Protein 8SXS (pdb70)

Secondary structure (DSSP, 8-state):
---EEEEEEEETTTEEEEEE-TTSSEE--EEE--GGGTT-HHHHHHHHHHHHH-EEEEEEEEEEEETTEEEEEEEEEEE----SHHHHHH---EEEEHHHHHHHTSS-GGGTHHHHHHHHHHH---/---EEEEEEEETTTEEEEEE-SSS-EE--EEE--GGGTT-HHHHHHHHHHHHH-EEEEEEEEEEEETTEEEEEEEEEEE---S-HHHHTT---EEEEHHHHHHHHTTSGGGTHHHHHHHHHHH---

Sequence (252 aa):
GPMRCCGVVPFHGTSEVWMVPSKESGWILPKGGLDVQDGGDWETCVRREAREEEGGFTLGPVEYLGTFGDIVWYKGTVTHKSDPTDPEVKARGPAKHFTIISDARGYLTGYGKKKDAMLEALNAATRRGSSGPMRCGVVPFHGTSEVVWMVPSKESGWILPKGGLDVQDGGDWETCVRREARREEGGFTLGPVEYLGTFGDIVWYKGTVTHKSDPTDPEVKARGPAKHFTIISDARGYLTGYGKKKDAMLEALNAATRGSS

Solvent-accessible surface area: 12989 Å² total; per-residue (Å²): 102,33,118,114,0,0,0,0,0,18,69,43,135,70,48,0,25,0,4,21,18,189,141,123,16,46,38,0,0,76,16,37,48,55,139,105,4,69,51,68,79,70,11,0,0,24,17,9,0,60,79,29,1,5,3,26,7,15,127,27,103,124,33,11,60,28,62,81,14,4,0,30,53,5,62,23,76,70,69,58,122,28,136,66,107,120,15,149,84,92,22,107,12,109,70,34,66,34,82,73,0,86,44,77,0,74,74,88,34,206,157,9,75,14,4,35,84,0,0,39,28,9,46,162,65,171,107,49,123,88,0,0,0,0,0,17,69,43,130,76,43,0,30,0,4,19,18,164,136,17,44,52,26,0,1,66,17,35,40,60,128,143,4,67,64,66,65,72,58,0,0,73,26,6,0,116,46,28,0,6,5,73,12,15,125,22,99,121,32,11,63,48,51,101,4,8,0,33,52,4,63,24,88,124,73,66,91,18,86,42,106,124,6,109,89,75,23,116,16,107,65,21,69,30,73,50,0,84,11,36,0,18,6,41,5,199,112,1,48,12,5,31,73,0,0,39,24,12,43,169,65,173

Nearest PDB structures (foldseek):
  8sxs-assembly2_B  TM=1.008E+00  e=6.340E-30  Pyricularia oryzae 70-15
  3mcf-assembly2_B  TM=8.264E-01  e=1.427E-07  Homo sapiens
  8zb3-assembly3_E  TM=7.743E-01  e=7.445E-07  Mycobacteroides abscessus
  3fjy-assembly1_A  TM=7.118E-01  e=4.934E-05  Bifidobacterium adolescentis ATCC 15703
  4v14-assembly1_A  TM=6.826E-01  e=2.614E-05  Vibrio cholerae

Structure (mmCIF, N/CA/C/O backbone):
data_8SXS
#
_entry.id   8SXS
#
_cell.length_a   59.188
_cell.length_b   60.545
_cell.length_c   62.492
_cell.angle_alpha   90.000
_cell.angle_beta   90.000
_cell.angle_gamma   90.000
#
_symmetry.space_group_name_H-M   'P 21 21 21'
#
loop_
_entity.id
_entity.type
_entity.pdbx_description
1 polymer 'Nudix hydrolase domain-containing protein'
2 water water
#
loop_
_atom_site.group_PDB
_atom_site.id
_atom_site.type_symbol
_atom_site.label_atom_id
_atom_site.label_alt_id
_atom_site.label_comp_id
_atom_site.label_asym_id
_atom_site.label_entity_id
_atom_site.label_seq_id
_atom_site.pdbx_PDB_ins_code
_atom_site.Cartn_x
_atom_site.Cartn_y
_atom_site.Cartn_z
_atom_site.occupancy
_atom_site.B_iso_or_equiv
_atom_site.auth_seq_id
_atom_site.auth_comp_id
_atom_site.auth_asym_id
_atom_site.auth_atom_id
_atom_site.pdbx_PDB_model_num
ATOM 1 N N . GLY A 1 1 ? 7.19700 14.20300 -31.97600 1.000 32.16701 32 GLY A N 1
ATOM 2 C CA . GLY A 1 1 ? 7.32300 12.77400 -31.75000 1.000 33.06449 32 GLY A CA 1
ATOM 3 C C . GLY A 1 1 ? 7.59300 12.45400 -30.30100 1.000 32.39336 32 GLY A C 1
ATOM 4 O O . GLY A 1 1 ? 7.75400 13.37400 -29.50400 1.000 30.89318 32 GLY A O 1
ATOM 7 N N . PRO A 1 2 ? 7.62700 11.16300 -29.96000 1.000 28.33498 33 PRO A N 1
ATOM 8 C CA . PRO A 1 2 ? 7.96400 10.77500 -28.58400 1.000 20.38665 33 PRO A CA 1
ATOM 9 C C . PRO A 1 2 ? 9.34800 11.27500 -28.20800 1.000 29.70883 33 PRO A C 1
ATOM 10 O O . PRO A 1 2 ? 10.26000 11.30800 -29.03000 1.000 26.39790 33 PRO A O 1
ATOM 21 N N . MET A 1 3 ? 9.50400 11.65200 -26.94000 1.000 21.46047 34 MET A N 1
ATOM 22 C CA . MET A 1 3 ? 10.76700 12.14800 -26.40800 1.000 22.28951 34 MET A CA 1
ATOM 23 C C . MET A 1 3 ? 11.25000 11.30700 -25.22900 1.000 21.01041 34 MET A C 1
ATOM 24 O O . MET A 1 3 ? 12.14600 11.74300 -24.49400 1.000 22.04738 34 MET A O 1
ATOM 38 N N . ARG A 1 4 ? 10.66900 10.12200 -25.02200 1.000 19.08913 35 ARG A N 1
ATOM 39 C CA . ARG A 1 4 ? 10.96100 9.26200 -23.88300 1.000 17.98637 35 ARG A CA 1
ATOM 40 C C . ARG A 1 4 ? 11.01400 7.82000 -24.36400 1.000 15.81505 35 ARG A C 1
ATOM 41 O O . ARG A 1 4 ? 10.35800 7.45800 -25.33300 1.000 15.36763 35 ARG A O 1
ATOM 62 N N A CYS A 1 5 ? 11.76500 6.99700 -23.63900 0.450 14.80441 36 CYS A N 1
ATOM 63 N N B CYS A 1 5 ? 11.83000 7.01000 -23.70300 0.550 14.80704 36 CYS A N 1
ATOM 64 C CA A CYS A 1 5 ? 11.99400 5.60500 -23.99000 0.450 13.19106 36 CYS A CA 1
ATOM 65 C CA B CYS A 1 5 ? 11.88800 5.58800 -23.98500 0.550 13.17790 36 CYS A CA 1
ATOM 66 C C A CYS A 1 5 ? 11.99300 4.77100 -22.71500 0.450 12.47781 36 CYS A C 1
ATOM 67 C C B CYS A 1 5 ? 11.80200 4.80700 -22.68500 0.550 12.54098 36 CYS A C 1
ATOM 68 O O A CYS A 1 5 ? 12.35700 5.26100 -21.64000 0.450 13.38582 36 CYS A O 1
ATOM 69 O O B CYS A 1 5 ? 11.94700 5.35100 -21.58600 0.550 13.31475 36 CYS A O 1
ATOM 83 N N . GLY A 1 6 ? 11.55100 3.51300 -22.82900 1.000 13.04630 37 GLY A N 1
ATOM 84 C CA . GLY A 1 6 ? 11.51800 2.63400 -21.67400 1.000 13.68322 37 GLY A CA 1
ATOM 85 C C . GLY A 1 6 ? 11.81600 1.21500 -22.09400 1.000 13.73586 37 GLY A C 1
ATOM 86 O O . GLY A 1 6 ? 11.80500 0.87800 -23.28200 1.000 12.94366 37 GLY A O 1
ATOM 91 N N . VAL A 1 7 ? 12.07900 0.36300 -21.08200 1.000 12.32516 38 VAL A N 1
ATOM 92 C CA . VAL A 1 7 ? 12.46900 -1.00200 -21.39700 1.000 14.24118 38 VAL A CA 1
ATOM 93 C C . VAL A 1 7 ? 11.84300 -1.99400 -20.43500 1.000 13.38055 38 VAL A C 1
ATOM 94 O O . VAL A 1 7 ? 11.63300 -1.71300 -19.24400 1.000 11.89353 38 VAL A O 1
ATOM 107 N N . VAL A 1 8 ? 11.47300 -3.14100 -21.00000 1.000 12.68310 39 VAL A N 1
ATOM 108 C CA . VAL A 1 8 ? 11.06400 -4.31900 -20.24700 1.000 12.33306 39 VAL A CA 1
ATOM 109 C C . VAL A 1 8 ? 12.31600 -5.17900 -20.13300 1.000 11.64613 39 VAL A C 1
ATOM 110 O O . VAL A 1 8 ? 12.69800 -5.83500 -21.11600 1.000 12.96208 39 VAL A O 1
ATOM 123 N N . PRO A 1 9 ? 12.98400 -5.19500 -18.98700 1.000 11.67245 40 PRO A N 1
ATOM 124 C CA . PRO A 1 9 ? 14.25700 -5.92200 -18.88200 1.000 10.70918 40 PRO A CA 1
ATOM 125 C C . PRO A 1 9 ? 14.06100 -7.28000 -18.23100 1.000 13.31212 40 PRO A C 1
ATOM 126 O O . PRO A 1 9 ? 13.76400 -7.35700 -17.03700 1.000 13.90956 40 PRO A O 1
ATOM 137 N N . PHE A 1 10 ? 14.21600 -8.35300 -18.98400 1.000 11.88037 41 PHE A N 1
ATOM 138 C CA . PHE A 1 10 ? 13.93100 -9.67600 -18.48200 1.000 11.66719 41 PHE A CA 1
ATOM 139 C C . PHE A 1 10 ? 15.09900 -10.21900 -17.67300 1.000 15.04654 41 PHE A C 1
ATOM 140 O O . PHE A 1 10 ? 16.27300 -9.93600 -17.94000 1.000 14.83599 41 PHE A O 1
ATOM 157 N N . HIS A 1 11 ? 14.75100 -11.00300 -16.67500 1.000 13.63321 42 HIS A N 1
ATOM 158 C CA . HIS A 1 11 ? 15.68200 -11.79800 -15.88800 1.000 13.87008 42 HIS A CA 1
ATOM 159 C C . HIS A 1 11 ? 15.47200 -13.23500 -16.33600 1.000 15.38606 42 HIS A C 1
ATOM 160 O O . HIS A 1 11 ? 14.46600 -13.85500 -15.99200 1.000 15.79137 42 HIS A O 1
ATOM 174 N N . GLY A 1 12 ? 16.41300 -13.76000 -17.11000 1.000 16.67568 43 GLY A N 1
ATOM 175 C CA . GLY A 1 12 ? 16.15700 -15.06600 -17.67600 1.000 19.61551 43 GLY A CA 1
ATOM 176 C C . GLY A 1 12 ? 14.92100 -15.07800 -18.55400 1.000 18.88911 43 GLY A C 1
ATOM 177 O O . GLY A 1 12 ? 14.55100 -14.08000 -19.18500 1.000 19.43391 43 GLY A O 1
ATOM 181 N N . THR A 1 13 ? 14.28500 -16.24600 -18.61900 1.000 24.65822 44 THR A N 1
ATOM 182 C CA . THR A 1 13 ? 13.17500 -16.46400 -19.53000 1.000 23.22121 44 THR A CA 1
ATOM 183 C C . THR A 1 13 ? 11.83100 -16.05100 -18.95300 1.000 25.97680 44 THR A C 1
ATOM 184 O O . THR A 1 13 ? 10.89600 -15.76800 -19.72100 1.000 25.53464 44 THR A O 1
ATOM 195 N N . SER A 1 14 ? 11.70500 -16.01300 -17.62700 1.000 18.75225 45 SER A N 1
ATOM 196 C CA . SER A 1 14 ? 10.39900 -16.08500 -16.99900 1.000 16.39407 45 SER A CA 1
ATOM 197 C C . SER A 1 14 ? 10.16700 -14.98700 -15.97900 1.000 15.35447 45 SER A C 1
ATOM 198 O O . SER A 1 14 ? 9.10300 -14.95100 -15.36200 1.000 18.27061 45 SER A O 1
ATOM 206 N N . GLU A 1 15 ? 11.13500 -14.11500 -15.76500 1.000 16.08351 46 GLU A N 1
ATOM 207 C CA . GLU A 1 15 ? 11.00400 -13.05000 -14.78700 1.000 13.40424 46 GLU A CA 1
ATOM 208 C C . GLU A 1 15 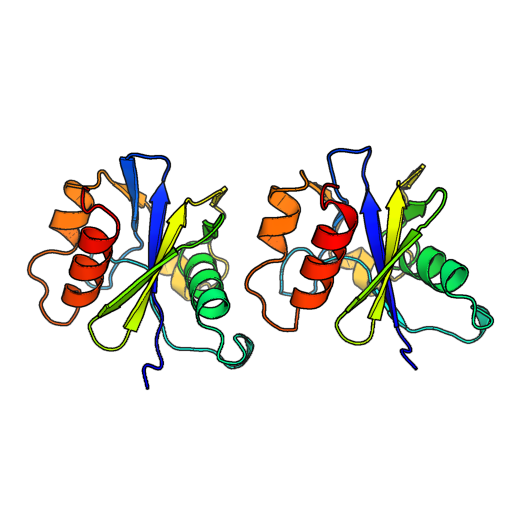? 11.38800 -11.72600 -15.41800 1.000 15.34394 46 GLU A C 1
ATOM 209 O O . GLU A 1 15 ? 12.01600 -11.68000 -16.46500 1.000 13.82534 46 GLU A O 1
ATOM 221 N N . VAL A 1 16 ? 11.02000 -10.63800 -14.75500 1.000 14.33856 47 VAL A N 1
ATOM 222 C CA . VAL A 1 16 ? 11.28100 -9.29900 -15.25600 1.000 13.91746 47 VAL A CA 1
ATOM 223 C C . VAL A 1 16 ? 11.86100 -8.47200 -14.12500 1.000 11.63034 47 VAL A C 1
ATOM 224 O O . VAL A 1 16 ? 11.39200 -8.55000 -12.98200 1.000 13.39634 47 VAL A O 1
ATOM 237 N N . TRP A 1 17 ? 12.92200 -7.73400 -14.43100 1.000 12.55414 48 TRP A N 1
ATOM 238 C CA . TRP A 1 17 ? 13.50900 -6.80800 -13.48500 1.000 12.80153 48 TRP A CA 1
ATOM 239 C C . TRP A 1 17 ? 12.65600 -5.55800 -13.39400 1.000 11.84089 48 TRP A C 1
ATOM 240 O O . TRP A 1 17 ? 12.14700 -5.05900 -14.40500 1.000 13.11999 48 TRP A O 1
ATOM 261 N N . MET A 1 18 ? 12.53000 -5.05600 -12.16600 1.000 12.45676 49 MET A N 1
ATOM 262 C CA . MET A 1 18 ? 11.86400 -3.80500 -11.86400 1.000 12.40149 49 MET A CA 1
ATOM 263 C C . MET A 1 18 ? 12.68500 -2.97000 -10.90100 1.000 13.63058 49 MET A C 1
ATOM 264 O O . MET A 1 18 ? 13.55200 -3.48000 -10.17400 1.000 13.42529 49 MET A O 1
ATOM 278 N N . VAL A 1 19 ? 12.39500 -1.66700 -10.90000 1.000 11.29872 50 VAL A N 1
ATOM 279 C CA . VAL A 1 19 ? 13.11900 -0.73800 -10.02000 1.000 11.64613 50 VAL A CA 1
ATOM 280 C C . VAL A 1 19 ? 12.11800 -0.07000 -9.08100 1.000 11.50138 50 VAL A C 1
ATOM 281 O O . VAL A 1 19 ? 10.91500 -0.00000 -9.38500 1.000 11.16450 50 VAL A O 1
ATOM 294 N N . PRO A 1 20 ? 12.54200 0.39700 -7.91100 1.000 12.31463 51 PRO A N 1
ATOM 295 C CA . PRO A 1 20 ? 11.54800 0.92500 -6.96800 1.000 12.40938 51 PRO A CA 1
ATOM 296 C C . PRO A 1 20 ? 10.86100 2.17500 -7.50100 1.000 15.01496 51 PRO A C 1
ATOM 297 O O . PRO A 1 20 ? 11.48900 3.04700 -8.09600 1.000 14.93337 51 PRO A O 1
ATOM 308 N N . SER A 1 21 ? 9.56200 2.27300 -7.24100 1.000 12.33043 52 SER A N 1
ATOM 309 C CA . SER A 1 21 ? 8.78800 3.47000 -7.53500 1.000 13.19895 52 SER A CA 1
ATOM 310 C C . SER A 1 21 ? 8.89600 4.46300 -6.38000 1.000 19.82343 52 SER A C 1
ATOM 311 O O . SER A 1 21 ? 9.54700 4.20300 -5.36400 1.000 16.65200 52 SER A O 1
ATOM 319 N N . LYS A 1 22 ? 8.24200 5.61700 -6.51800 1.000 16.47566 53 LYS A N 1
ATOM 320 C CA . LYS A 1 22 ? 8.21600 6.60000 -5.44800 1.000 17.17048 53 LYS A CA 1
ATOM 321 C C . LYS A 1 22 ? 7.07100 6.37600 -4.45600 1.000 16.35459 53 LYS A C 1
ATOM 322 O O . LYS A 1 22 ? 6.88600 7.20200 -3.54500 1.000 21.64207 53 LYS A O 1
ATOM 341 N N . GLU A 1 23 ? 6.30600 5.28200 -4.59500 1.000 15.28868 54 GLU A N 1
ATOM 342 C CA . GLU A 1 23 ? 5.23500 4.95200 -3.65800 1.000 14.76493 54 GLU A CA 1
ATOM 343 C C . GLU A 1 23 ? 5.41500 3.53600 -3.12000 1.000 15.61503 54 GLU A C 1
ATOM 344 O O . GLU A 1 23 ? 4.43800 2.79300 -2.93000 1.000 16.99941 54 GLU A O 1
ATOM 356 N N . SER A 1 24 ? 6.66800 3.15700 -2.83800 1.000 14.70176 55 SER A N 1
ATOM 357 C CA . SER A 1 24 ? 7.01200 1.87900 -2.21400 1.000 13.78323 55 SER A CA 1
ATOM 358 C C . SER A 1 24 ? 6.54300 0.67800 -3.03500 1.000 15.40185 55 SER A C 1
ATOM 359 O O . SER A 1 24 ? 6.22100 -0.38600 -2.49700 1.000 17.15469 55 SER A O 1
ATOM 367 N N . GLY A 1 25 ? 6.55400 0.82400 -4.35000 1.000 12.64362 56 GLY A N 1
ATOM 368 C CA . GLY A 1 25 ? 6.22100 -0.23800 -5.27300 1.000 13.42003 56 GLY A CA 1
ATOM 369 C C . GLY A 1 25 ? 7.30000 -0.37200 -6.32300 1.000 13.12789 56 GLY A C 1
ATOM 370 O O . GLY A 1 25 ? 8.46000 -0.07400 -6.08300 1.000 12.35148 56 GLY A O 1
ATOM 374 N N . TRP A 1 26 ? 6.87300 -0.78900 -7.52100 1.000 13.80429 57 TRP A N 1
ATOM 375 C CA . TRP A 1 26 ? 7.78700 -1.21900 -8.57000 1.000 12.16988 57 TRP A CA 1
ATOM 376 C C . TRP A 1 26 ? 7.36000 -0.67100 -9.91800 1.000 12.05671 57 TRP A C 1
ATOM 377 O O . TRP A 1 26 ? 6.16500 -0.59700 -10.21900 1.000 11.75404 57 TRP A O 1
ATOM 398 N N . ILE A 1 27 ? 8.36200 -0.29600 -10.72300 1.000 10.47494 58 ILE A N 1
ATOM 399 C CA . ILE A 1 27 ? 8.12600 0.23600 -12.06100 1.000 11.16976 58 ILE A CA 1
ATOM 400 C C . ILE A 1 27 ? 9.17800 -0.33500 -13.01000 1.000 12.03302 58 ILE A C 1
ATOM 401 O O . ILE A 1 27 ? 10.18400 -0.91300 -12.59200 1.000 12.01723 58 ILE A O 1
ATOM 417 N N . LEU A 1 28 ? 8.95900 -0.12000 -14.29200 1.000 11.77773 59 LEU A N 1
ATOM 418 C CA . LEU A 1 28 ? 9.97100 -0.40100 -15.31100 1.000 9.69590 59 LEU A CA 1
ATOM 419 C C . LEU A 1 28 ? 10.82700 0.83500 -15.54200 1.000 10.77761 59 LEU A C 1
ATOM 420 O O . LEU A 1 28 ? 10.35200 1.96400 -15.35200 1.000 13.53847 59 LEU A O 1
ATOM 436 N N . PRO A 1 29 ? 12.06900 0.65600 -15.99700 1.000 11.83300 60 PRO A N 1
ATOM 437 C CA . PRO A 1 29 ? 12.90500 1.82400 -16.32400 1.000 13.21474 60 PRO A CA 1
ATOM 438 C C . PRO A 1 29 ? 12.38000 2.57100 -17.54200 1.000 13.21737 60 PRO A C 1
ATOM 439 O O . PRO A 1 29 ? 12.12500 1.99100 -18.60100 1.000 14.46752 60 PRO A O 1
ATOM 450 N N . LYS A 1 30 ? 12.25500 3.87600 -17.38100 1.000 14.75177 61 LYS A N 1
ATOM 451 C CA . LYS A 1 30 ? 11.90300 4.72900 -18.49400 1.000 14.07274 61 LYS A CA 1
ATOM 452 C C . LYS A 1 30 ? 12.37900 6.13600 -18.16900 1.000 14.26487 61 LYS A C 1
ATOM 453 O O . LYS A 1 30 ? 12.62700 6.48500 -17.01200 1.000 16.64936 61 LYS A O 1
ATOM 472 N N . GLY A 1 31 ? 12.54300 6.92800 -19.22700 1.000 16.11772 62 GLY A N 1
ATOM 473 C CA . GLY A 1 31 ? 13.00600 8.29100 -19.05100 1.000 16.07298 62 GLY A CA 1
ATOM 474 C C . GLY A 1 31 ? 13.09800 9.01800 -20.37600 1.000 15.24393 62 GLY A C 1
ATOM 475 O O . GLY A 1 31 ? 12.91000 8.44300 -21.46100 1.000 16.46776 62 GLY A O 1
ATOM 479 N N . GLY A 1 32 ? 13.42500 10.28700 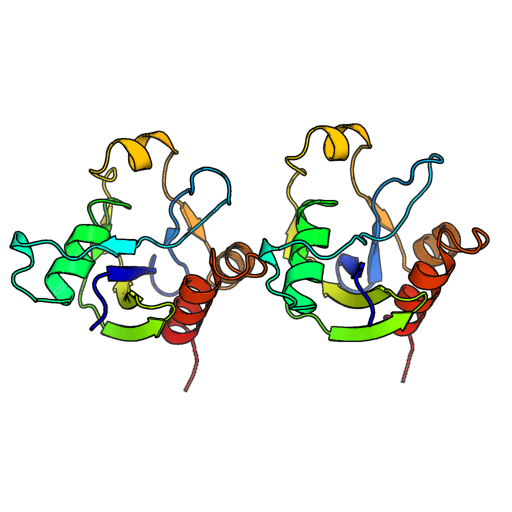-20.27300 1.000 17.69423 63 GLY A N 1
ATOM 480 C CA . GLY A 1 32 ? 13.56700 11.09600 -21.46300 1.000 16.53619 63 GLY A CA 1
ATOM 481 C C . GLY A 1 32 ? 14.89000 10.90000 -22.16600 1.000 17.98900 63 GLY A C 1
ATOM 482 O O . GLY A 1 32 ? 15.90300 10.49900 -21.58200 1.000 16.66252 63 GLY A O 1
ATOM 486 N N . LEU A 1 33 ? 14.86300 11.22600 -23.45900 1.000 17.37314 64 LEU A N 1
ATOM 487 C CA . LEU A 1 33 ? 16.07900 11.26000 -24.25600 1.000 16.07035 64 LEU A CA 1
ATOM 488 C C . LEU A 1 33 ? 17.11100 12.19500 -23.63200 1.000 17.43893 64 LEU A C 1
ATOM 489 O O . LEU A 1 33 ? 16.78100 13.22700 -23.03900 1.000 20.15242 64 LEU A O 1
ATOM 505 N N . ASP A 1 34 ? 18.37600 11.81800 -23.78400 1.000 17.62317 65 ASP A N 1
ATOM 506 C CA . ASP A 1 34 ? 19.54300 12.58700 -23.38000 1.000 20.24453 65 ASP A CA 1
ATOM 507 C C . ASP A 1 34 ? 20.29800 12.95800 -24.64400 1.000 16.69147 65 ASP A C 1
ATOM 508 O O . ASP A 1 34 ? 20.24700 12.22200 -25.63000 1.000 19.47076 65 ASP A O 1
ATOM 517 N N . VAL A 1 35 ? 21.00600 14.09100 -24.62500 1.000 18.98912 66 VAL A N 1
ATOM 518 C CA . VAL A 1 35 ? 21.74900 14.47900 -25.82400 1.000 19.72868 66 VAL A CA 1
ATOM 519 C C . VAL A 1 35 ? 22.76500 13.40900 -26.21200 1.000 21.82630 66 VAL A C 1
ATOM 520 O O . VAL A 1 35 ? 23.09100 13.24800 -27.39500 1.000 20.68932 66 VAL A O 1
ATOM 533 N N . GLN A 1 36 ? 23.25900 12.64900 -25.24000 1.000 19.60235 67 GLN A N 1
ATOM 534 C CA . GLN A 1 36 ? 24.24000 11.61200 -25.55900 1.000 20.73670 67 GLN A CA 1
ATOM 535 C C . GLN A 1 36 ? 23.63600 10.52200 -26.43400 1.000 19.83396 67 GLN A C 1
ATOM 536 O O . GLN A 1 36 ? 24.38200 9.82900 -27.14000 1.000 19.92081 67 GLN A O 1
ATOM 550 N N . ASP A 1 37 ? 22.31000 10.35800 -26.39400 1.000 15.96507 68 ASP A N 1
ATOM 551 C CA . ASP A 1 37 ? 21.65100 9.31700 -27.18100 1.000 15.35974 68 ASP A CA 1
ATOM 552 C C . ASP A 1 37 ? 21.66700 9.63400 -28.66800 1.000 15.95718 68 ASP A C 1
ATOM 553 O O . ASP A 1 37 ? 21.44600 8.73900 -29.50400 1.000 16.97835 68 ASP A O 1
ATOM 562 N N . GLY A 1 38 ? 21.86400 10.90300 -29.01700 1.000 16.69674 69 GLY A N 1
ATOM 563 C CA . GLY A 1 38 ? 21.84700 11.30600 -30.41600 1.000 17.20206 69 GLY A CA 1
ATOM 564 C C . GLY A 1 38 ? 20.53100 11.04300 -31.09800 1.000 17.63369 69 GLY A C 1
ATOM 565 O O . GLY A 1 38 ? 20.49500 10.79600 -32.31400 1.000 22.09212 69 GLY A O 1
ATOM 569 N N . GLY A 1 39 ? 19.44100 11.08200 -30.35500 1.000 16.61515 70 GLY A N 1
ATOM 570 C CA . GLY A 1 39 ? 18.13100 10.81200 -30.90500 1.000 19.73921 70 GLY A CA 1
ATOM 571 C C . GLY A 1 39 ? 17.81900 9.35000 -31.12500 1.000 19.30231 70 GLY A C 1
ATOM 572 O O . GLY A 1 39 ? 16.72800 9.02500 -31.61200 1.000 22.31847 70 GLY A O 1
ATOM 576 N N . ASP A 1 40 ? 18.73300 8.45300 -30.78600 1.000 16.16773 71 ASP A N 1
ATOM 577 C CA . ASP A 1 40 ? 18.57800 7.04000 -31.09400 1.000 16.88624 71 ASP A CA 1
ATOM 578 C C . ASP A 1 40 ? 17.79000 6.33200 -29.99100 1.000 16.37565 71 ASP A C 1
ATOM 579 O O . ASP A 1 40 ? 18.19400 6.34000 -28.81600 1.000 15.43080 71 ASP A O 1
ATOM 588 N N . TRP A 1 41 ? 16.70400 5.65500 -30.38100 1.000 15.28078 72 TRP A N 1
ATOM 589 C CA . TRP A 1 41 ? 15.84800 5.01300 -29.39000 1.000 14.82020 72 TRP A CA 1
ATOM 590 C C . TRP A 1 41 ? 16.55500 3.87000 -28.66700 1.000 13.46477 72 TRP A C 1
ATOM 591 O O . TRP A 1 41 ? 16.44700 3.74100 -27.44100 1.000 13.89114 72 TRP A O 1
ATOM 612 N N . GLU A 1 42 ? 17.23100 2.98700 -29.41100 1.000 14.28592 73 GLU A N 1
ATOM 613 C CA . GLU A 1 42 ? 17.90800 1.86400 -28.77200 1.000 14.13064 73 GLU A CA 1
ATOM 614 C C . GLU A 1 42 ? 18.95700 2.35200 -27.77600 1.000 12.55414 73 GLU A C 1
ATOM 615 O O . GLU A 1 42 ? 19.09300 1.80200 -26.67500 1.000 14.02010 73 GLU A O 1
ATOM 627 N N . THR A 1 43 ? 19.70700 3.38400 -28.14000 1.000 12.51729 74 THR A N 1
ATOM 628 C CA . THR A 1 43 ? 20.69000 3.94200 -27.22300 1.000 12.23041 74 THR A CA 1
ATOM 629 C C . THR A 1 43 ?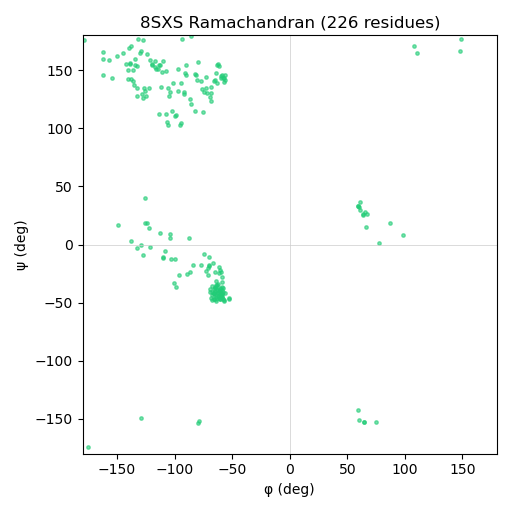 20.01400 4.46100 -25.96700 1.000 13.48320 74 THR A C 1
ATOM 630 O O . THR A 1 43 ? 20.48300 4.22500 -24.84900 1.000 12.63309 74 THR A O 1
ATOM 641 N N . CYS A 1 44 ? 18.90600 5.18400 -26.12400 1.000 12.63836 75 CYS A N 1
ATOM 642 C CA . CYS A 1 44 ? 18.19700 5.68600 -24.94800 1.000 12.84365 75 CYS A CA 1
ATOM 643 C C . CYS A 1 44 ? 17.73500 4.54800 -24.04400 1.000 12.10935 75 CYS A C 1
ATOM 644 O O . CYS A 1 44 ? 17.88600 4.60500 -22.81400 1.000 12.47781 75 CYS A O 1
ATOM 651 N N . VAL A 1 45 ? 17.17300 3.50400 -24.63800 1.000 12.09882 76 VAL A N 1
ATOM 652 C CA . VAL A 1 45 ? 16.71400 2.33800 -23.89000 1.000 12.94103 76 VAL A CA 1
ATOM 653 C C . VAL A 1 45 ? 17.86000 1.74000 -23.08000 1.000 11.42505 76 VAL A C 1
ATOM 654 O O . VAL A 1 45 ? 17.72200 1.45200 -21.88400 1.000 12.79101 76 VAL A O 1
ATOM 667 N N . ARG A 1 46 ? 19.00600 1.54500 -23.72700 1.000 12.50150 77 ARG A N 1
ATOM 668 C CA . ARG A 1 46 ? 20.13500 0.92100 -23.05000 1.000 10.56442 77 ARG A CA 1
ATOM 669 C C . ARG A 1 46 ? 20.66600 1.83400 -21.95300 1.000 11.44348 77 ARG A C 1
ATOM 670 O O . ARG A 1 46 ? 21.03000 1.36500 -20.85800 1.000 11.88827 77 ARG A O 1
ATOM 691 N N . ARG A 1 47 ? 20.73300 3.14200 -22.22600 1.000 11.69088 78 ARG A N 1
ATOM 692 C CA . ARG A 1 47 ? 21.17500 4.07800 -21.18100 1.000 13.05683 78 ARG A CA 1
ATOM 693 C C . ARG A 1 47 ? 20.21300 4.06700 -19.99000 1.000 12.75679 78 ARG A C 1
ATOM 694 O O . ARG A 1 47 ? 20.65100 4.06700 -18.82400 1.000 13.93851 78 ARG A O 1
ATOM 715 N N . GLU A 1 48 ? 18.89600 4.07700 -20.24900 1.000 13.43319 79 GLU A N 1
ATOM 716 C CA . GLU A 1 48 ? 17.94200 4.08800 -19.15400 1.000 13.57268 79 GLU A CA 1
ATOM 717 C C . GLU A 1 48 ? 18.10400 2.84700 -18.30100 1.000 12.59625 79 GLU A C 1
ATOM 718 O O . GLU A 1 48 ? 18.08400 2.92400 -17.06500 1.000 13.63321 79 GLU A O 1
ATOM 730 N N . ALA A 1 49 ? 18.27100 1.69000 -18.94700 1.000 12.79364 80 ALA A N 1
ATOM 731 C CA . ALA A 1 49 ? 18.41100 0.43700 -18.21100 1.000 14.22802 80 ALA A CA 1
ATOM 732 C C . ALA A 1 49 ? 19.67300 0.46300 -17.36200 1.000 11.56454 80 ALA A C 1
ATOM 733 O O . ALA A 1 49 ? 19.66700 0.01000 -16.20800 1.000 13.86745 80 ALA A O 1
ATOM 740 N N . ARG A 1 50 ? 20.74700 1.03100 -17.90600 1.000 12.34359 81 ARG A N 1
ATOM 741 C CA . ARG A 1 50 ? 22.00000 1.12400 -17.17400 1.000 12.03302 81 ARG A CA 1
ATOM 742 C C . ARG A 1 50 ? 21.88200 2.08500 -16.00300 1.000 12.52519 81 ARG A C 1
ATOM 743 O O . ARG A 1 50 ? 22.32100 1.77400 -14.88700 1.000 14.01484 81 ARG A O 1
ATOM 764 N N . GLU A 1 51 ? 21.29100 3.25700 -16.23700 1.000 12.62783 82 GLU A N 1
ATOM 765 C CA . GLU A 1 51 ? 21.27000 4.29700 -15.21300 1.000 13.02261 82 GLU A CA 1
ATOM 766 C C . GLU A 1 51 ? 20.31300 3.94500 -14.08500 1.000 14.97811 82 GLU A C 1
ATOM 767 O O . GLU A 1 51 ? 20.61600 4.16700 -12.89900 1.000 15.48080 82 GLU A O 1
ATOM 779 N N A GLU A 1 52 ? 19.14700 3.39900 -14.42300 0.570 13.01735 83 GLU A N 1
ATOM 780 N N B GLU A 1 52 ? 19.14900 3.39900 -14.42600 0.430 13.04367 83 GLU A N 1
ATOM 781 C CA A GLU A 1 52 ? 18.14200 3.16000 -13.39000 0.570 13.39634 83 GLU A CA 1
ATOM 782 C CA B GLU A 1 52 ? 18.11500 3.15700 -13.42500 0.430 13.51478 83 GLU A CA 1
ATOM 783 C C A GLU A 1 52 ? 18.32500 1.83200 -12.66700 0.570 12.82785 83 GLU A C 1
ATOM 784 C C B GLU A 1 52 ? 18.26000 1.82000 -12.70600 0.430 12.91734 83 GLU A C 1
ATOM 785 O O A GLU A 1 52 ? 17.92300 1.69500 -11.50500 0.570 16.10456 83 GLU A O 1
ATOM 786 O O B GLU A 1 52 ? 17.77500 1.66900 -11.57800 0.430 16.18089 83 GLU A O 1
ATOM 809 N N . GLY A 1 53 ? 18.90600 0.84400 -13.32600 1.000 13.16210 84 GLY A N 1
ATOM 810 C CA . GLY A 1 53 ? 19.00800 -0.47400 -12.74600 1.000 16.74411 84 GLY A CA 1
ATOM 811 C C . GLY A 1 53 ? 20.38800 -1.09800 -12.75100 1.000 14.62281 84 GLY A C 1
ATOM 812 O O . GLY A 1 53 ? 20.56800 -2.16500 -12.16100 1.000 16.32827 84 GLY A O 1
ATOM 817 N N . GLY A 1 54 ? 21.36500 -0.45700 -13.38000 1.000 13.15421 85 GLY A N 1
ATOM 818 C CA . GLY A 1 54 ? 22.63300 -1.13800 -13.57900 1.000 13.26738 85 GLY A CA 1
ATOM 819 C C . GLY A 1 54 ? 22.54100 -2.30700 -14.53600 1.000 14.27013 85 GLY A C 1
ATOM 820 O O . GLY A 1 54 ? 23.36800 -3.23400 -14.46200 1.000 17.35208 85 GLY A O 1
ATOM 824 N N . PHE A 1 55 ? 21.57400 -2.27900 -15.45800 1.000 15.34131 86 PHE A N 1
ATOM 825 C CA . PHE A 1 55 ? 21.33400 -3.37900 -16.37800 1.000 13.29107 86 PHE A CA 1
ATOM 826 C C . PHE A 1 55 ? 22.12400 -3.17400 -17.66400 1.000 16.79149 86 PHE A C 1
ATOM 827 O O . PHE A 1 55 ? 22.04700 -2.11000 -18.28400 1.000 19.14703 86 PHE A O 1
ATOM 844 N N . THR A 1 56 ? 22.84500 -4.20200 -18.06400 1.000 14.11222 87 THR A N 1
ATOM 845 C CA . THR A 1 56 ? 23.30800 -4.38100 -19.42800 1.000 14.49121 87 THR A CA 1
ATOM 846 C C . THR A 1 56 ? 22.38800 -5.39000 -20.09900 1.000 13.54110 87 THR A C 1
ATOM 847 O O . THR A 1 56 ? 22.05300 -6.41700 -19.49700 1.000 14.64912 87 THR A O 1
ATOM 858 N N . LEU A 1 57 ? 22.03200 -5.12300 -21.36000 1.000 13.47530 88 LEU A N 1
ATOM 859 C CA . LEU A 1 57 ? 21.09100 -5.94100 -22.11500 1.000 11.95933 88 LEU A CA 1
ATOM 860 C C . LEU A 1 57 ? 21.76700 -6.57900 -23.32700 1.000 12.67520 88 LEU A C 1
ATOM 861 O O . LEU A 1 57 ? 22.74300 -6.04100 -23.87300 1.000 16.64410 88 LEU A O 1
ATOM 877 N N . GLY A 1 58 ? 21.23300 -7.72100 -23.74100 1.000 13.29107 89 GLY A N 1
ATOM 878 C CA . GLY A 1 58 ? 21.57700 -8.32500 -25.00200 1.000 14.76493 89 GLY A CA 1
ATOM 879 C C . GLY A 1 58 ? 20.82200 -7.63400 -26.11600 1.000 14.67018 89 GLY A C 1
ATOM 880 O O . GLY A 1 58 ? 20.48000 -6.46100 -26.01000 1.000 13.65427 89 GLY A O 1
ATOM 884 N N . PRO A 1 59 ? 20.56800 -8.33100 -27.22100 1.000 14.29908 90 PRO A N 1
ATOM 885 C CA . PRO A 1 59 ? 19.77600 -7.72700 -28.29600 1.000 13.91219 90 PRO A CA 1
ATOM 886 C C . PRO A 1 59 ? 18.42500 -7.26600 -27.77800 1.000 14.69650 90 PRO A C 1
ATOM 887 O O . PRO A 1 59 ? 17.80600 -7.93200 -26.94500 1.000 15.10444 90 PRO A O 1
ATOM 898 N N . VAL A 1 60 ? 17.97100 -6.11900 -28.28600 1.000 14.06748 91 VAL A N 1
ATOM 899 C CA . VAL A 1 60 ? 16.68400 -5.55000 -27.90000 1.000 12.63046 91 VAL A CA 1
ATOM 900 C C . VAL A 1 60 ? 15.71100 -5.58700 -29.07800 1.000 13.38845 91 VAL A C 1
ATOM 901 O O . VAL A 1 60 ? 16.10400 -5.54400 -30.25600 1.000 16.01508 91 VAL A O 1
ATOM 914 N N . GLU A 1 61 ? 14.42600 -5.61300 -28.72900 1.000 13.84903 92 GLU A N 1
ATOM 915 C CA . GLU A 1 61 ? 13.33000 -5.63900 -29.67200 1.000 12.82259 92 GLU A CA 1
ATOM 916 C C . GLU A 1 61 ? 12.36000 -4.50800 -29.36500 1.000 12.18830 92 GLU A C 1
ATOM 917 O O . GLU A 1 61 ? 11.98300 -4.28700 -28.21200 1.000 12.45412 92 GLU A O 1
ATOM 929 N N . TYR A 1 62 ? 11.94300 -3.80900 -30.42100 1.000 13.40424 93 TYR A N 1
ATOM 930 C CA . TYR A 1 62 ? 10.94600 -2.75500 -30.27300 1.000 12.64889 93 TYR A CA 1
ATOM 931 C C . TYR A 1 62 ? 9.57200 -3.36600 -30.05500 1.000 11.85142 93 TYR A C 1
ATOM 932 O O . TYR A 1 62 ? 9.15700 -4.25300 -30.80200 1.000 15.40711 93 TYR A O 1
ATOM 950 N N . LEU A 1 63 ? 8.86100 -2.86600 -29.04000 1.000 11.79615 94 LEU A N 1
ATOM 951 C CA . LEU A 1 63 ? 7.52800 -3.32300 -28.69700 1.000 10.99869 94 LEU A CA 1
ATOM 952 C C . LEU A 1 63 ? 6.42800 -2.42500 -29.25200 1.000 10.91447 94 LEU A C 1
ATOM 953 O O . LEU A 1 63 ? 5.35300 -2.91100 -29.59900 1.000 14.82546 94 LEU A O 1
ATOM 969 N N . GLY A 1 64 ? 6.66300 -1.13000 -29.26700 1.000 13.76744 95 GLY A N 1
ATOM 970 C CA . GLY A 1 64 ? 5.63900 -0.17200 -29.62700 1.000 17.00730 95 GLY A CA 1
ATOM 971 C C . GLY A 1 64 ? 5.86400 1.12100 -28.88000 1.000 15.18866 95 GLY A C 1
ATOM 972 O O . GLY A 1 64 ? 6.73300 1.23100 -28.02600 1.000 14.85704 95 GLY A O 1
ATOM 976 N N . THR A 1 65 ? 5.01600 2.08500 -29.18900 1.000 14.88073 96 THR A N 1
ATOM 977 C CA . THR A 1 65 ? 5.01500 3.38900 -28.54700 1.000 14.35172 96 THR A CA 1
ATOM 978 C C . THR A 1 65 ? 3.70700 3.48100 -27.77500 1.000 16.63621 96 THR A C 1
ATOM 979 O O . THR A 1 65 ? 2.61300 3.46400 -28.36300 1.000 17.26523 96 THR A O 1
ATOM 990 N N . PHE A 1 66 ? 3.82700 3.50300 -26.45700 1.000 13.81481 97 PHE A N 1
ATOM 991 C CA . PHE A 1 66 ? 2.69000 3.45900 -25.54500 1.000 14.98074 97 PHE A CA 1
ATOM 992 C C . PHE A 1 66 ? 2.82900 4.61100 -24.56700 1.000 16.40723 97 PHE A C 1
ATOM 993 O O . PHE A 1 66 ? 3.89900 4.79800 -23.97700 1.000 15.60977 97 PHE A O 1
ATOM 1010 N N . GLY A 1 67 ? 1.76900 5.39500 -24.41300 1.000 18.71277 98 GLY A N 1
ATOM 1011 C CA . GLY A 1 67 ? 1.84600 6.55200 -23.54000 1.000 17.56263 98 GLY A CA 1
ATOM 1012 C C . GLY A 1 67 ? 2.89000 7.56800 -23.93000 1.000 18.32325 98 GLY A C 1
ATOM 1013 O O . GLY A 1 67 ? 3.46100 8.22000 -23.05500 1.000 19.69447 98 GLY A O 1
ATOM 1017 N N . ASP A 1 68 ? 3.15200 7.71200 -25.22200 1.000 17.15206 99 ASP A N 1
ATOM 1018 C CA . ASP A 1 68 ? 4.14500 8.62100 -25.78900 1.000 19.71552 99 ASP A CA 1
ATOM 1019 C C . ASP A 1 68 ? 5.56100 8.27100 -25.36600 1.000 20.02082 99 ASP A C 1
ATOM 1020 O O . ASP A 1 68 ? 6.44800 9.13700 -25.34600 1.000 22.20003 99 ASP A O 1
ATOM 1029 N N . ILE A 1 69 ? 5.77600 7.00700 -25.02700 1.000 14.75177 100 ILE A N 1
ATOM 1030 C CA . ILE A 1 69 ? 7.08100 6.45300 -24.68900 1.000 13.55426 100 ILE A CA 1
ATOM 1031 C C . ILE A 1 69 ? 7.37300 5.30000 -25.64300 1.000 12.64099 100 ILE A C 1
ATOM 1032 O O . ILE A 1 69 ? 6.50600 4.45000 -25.88100 1.000 13.13842 100 ILE A O 1
ATOM 1048 N N . VAL A 1 70 ? 8.59800 5.26700 -26.17000 1.000 12.73047 101 VAL A N 1
ATOM 1049 C CA . VAL A 1 70 ? 9.04900 4.21000 -27.06800 1.000 13.10420 101 VAL A CA 1
ATOM 1050 C C . VAL A 1 70 ? 9.57100 3.07100 -26.21400 1.000 14.08064 101 VAL A C 1
ATOM 1051 O O . VAL A 1 70 ? 10.49800 3.27700 -25.42500 1.000 16.57304 101 VAL A O 1
ATOM 1064 N N . TRP A 1 71 ? 8.98000 1.88900 -26.35200 1.000 12.21725 102 TRP A N 1
ATOM 1065 C CA . TRP A 1 71 ? 9.29000 0.74700 -25.48400 1.000 10.71707 102 TRP A CA 1
ATOM 1066 C C . TRP A 1 71 ? 10.01000 -0.34900 -26.25100 1.000 12.87786 102 TRP A C 1
ATOM 1067 O O . TRP A 1 71 ? 9.57900 -0.74300 -27.33900 1.000 12.56466 102 TRP A O 1
ATOM 1088 N N . TYR A 1 72 ? 11.05800 -0.89500 -25.62800 1.000 12.12514 103 TYR A N 1
ATOM 1089 C CA . TYR A 1 72 ? 11.75400 -2.08000 -26.09500 1.000 12.28042 103 TYR A CA 1
ATOM 1090 C C . TYR A 1 72 ? 11.76300 -3.12900 -24.99700 1.000 13.33844 103 TYR A C 1
ATOM 1091 O O . TYR A 1 72 ? 11.55500 -2.81000 -23.82600 1.000 14.66492 103 TYR A O 1
ATOM 1109 N N . LYS A 1 73 ? 12.06000 -4.37100 -25.37000 1.000 12.79627 104 LYS A N 1
ATOM 1110 C CA . LYS A 1 73 ? 12.42400 -5.40100 -24.40500 1.000 12.84365 104 LYS A CA 1
ATOM 1111 C C . LYS A 1 73 ? 13.84900 -5.86000 -24.67800 1.000 11.48032 104 LYS A C 1
ATOM 1112 O O . LYS A 1 73 ? 14.35300 -5.75800 -25.79700 1.000 12.44097 104 LYS A O 1
ATOM 1131 N N . GLY A 1 74 ? 14.47100 -6.42300 -23.64500 1.000 13.68848 105 GLY A N 1
ATOM 1132 C CA . GLY A 1 74 ? 15.74600 -7.09800 -23.77700 1.000 13.85429 105 GLY A CA 1
ATOM 1133 C C . GLY A 1 74 ? 15.94800 -7.97400 -22.56700 1.000 14.25960 105 GLY A C 1
ATOM 1134 O O . GLY A 1 74 ? 15.26800 -7.81800 -21.55200 1.000 15.57292 105 GLY A O 1
ATOM 1138 N N . THR A 1 75 ? 16.92400 -8.87600 -22.66600 1.000 13.84903 106 THR A N 1
ATOM 1139 C CA . THR A 1 75 ? 17.28200 -9.72800 -21.53900 1.000 11.87511 106 THR A CA 1
ATOM 1140 C C . THR A 1 75 ? 18.56200 -9.21400 -20.91800 1.000 12.54098 106 THR A C 1
ATOM 1141 O O . THR A 1 75 ? 19.52300 -8.88200 -21.62200 1.000 15.35447 106 THR A O 1
ATOM 1152 N N . VAL A 1 76 ? 18.54200 -9.07400 -19.59800 1.000 13.31212 107 VAL A N 1
ATOM 1153 C CA . VAL A 1 76 ? 19.70000 -8.57700 -18.87200 1.000 14.18328 107 VAL A CA 1
ATOM 1154 C C . VAL A 1 76 ? 20.80500 -9.62200 -18.90800 1.000 14.53069 107 VAL A C 1
ATOM 1155 O O . VAL A 1 76 ? 20.58500 -10.80100 -18.58600 1.000 19.64972 107 VAL A O 1
ATOM 1168 N N . THR A 1 77 ? 21.99400 -9.20200 -19.34600 1.000 14.18065 108 THR A N 1
ATOM 1169 C CA . THR A 1 77 ? 23.16600 -10.05800 -19.40900 1.000 15.90980 108 THR A CA 1
ATOM 1170 C C . THR A 1 77 ? 24.23900 -9.69500 -18.39000 1.000 20.53667 108 THR A C 1
ATOM 1171 O O . THR A 1 77 ? 25.21800 -10.43400 -18.25500 1.000 22.95802 108 THR A O 1
ATOM 1182 N N . HIS A 1 78 ? 24.11400 -8.55100 -17.72200 1.000 17.48104 109 HIS A N 1
ATOM 1183 C CA . HIS A 1 78 ? 24.97700 -8.19000 -16.61200 1.000 18.28903 109 HIS A CA 1
ATOM 1184 C C . HIS A 1 78 ? 24.20900 -7.22800 -15.71600 1.000 17.54947 109 HIS A C 1
ATOM 1185 O O . HIS A 1 78 ? 23.44600 -6.39700 -16.20800 1.000 16.05982 109 HIS A O 1
ATOM 1199 N N . LYS A 1 79 ? 24.42000 -7.35100 -14.40700 1.000 22.79484 110 LYS A N 1
ATOM 1200 C CA . LYS A 1 79 ? 23.79700 -6.48000 -13.41200 1.000 23.23700 110 LYS A CA 1
ATOM 1201 C C . LYS A 1 79 ? 24.89500 -5.91300 -12.52600 1.000 21.97632 110 LYS A C 1
ATOM 1202 O O . LYS A 1 79 ? 25.71000 -6.65900 -11.97100 1.000 24.17132 110 LYS A O 1
ATOM 1221 N N . SER A 1 80 ? 24.92800 -4.59300 -12.40500 1.000 21.30782 111 SER A N 1
ATOM 1222 C CA . SER A 1 80 ? 25.82100 -3.93200 -11.46700 1.000 19.69710 111 SER A CA 1
ATOM 1223 C C . SER A 1 80 ? 25.01800 -2.94900 -10.63500 1.000 17.43104 111 SER A C 1
ATOM 1224 O O . SER A 1 80 ? 23.85500 -2.65900 -10.91700 1.000 17.48368 111 SER A O 1
ATOM 1232 N N . ASP A 1 81 ? 25.62400 -2.47200 -9.55200 1.000 21.71839 112 ASP A N 1
ATOM 1233 C CA . ASP A 1 81 ? 24.93600 -1.49700 -8.72300 1.000 17.66001 112 ASP A CA 1
ATOM 1234 C C . ASP A 1 81 ? 24.89800 -0.15300 -9.44000 1.000 18.31535 112 ASP A C 1
ATOM 1235 O O . ASP A 1 81 ? 25.92900 0.28700 -9.97000 1.000 24.63716 112 ASP A O 1
ATOM 1244 N N . PRO A 1 82 ? 23.75700 0.53200 -9.46600 1.000 20.28927 113 PRO A N 1
ATOM 1245 C CA . PRO A 1 82 ? 23.71800 1.86000 -10.08800 1.000 20.14978 113 PRO A CA 1
ATOM 1246 C C . PRO A 1 82 ? 24.68300 2.82700 -9.41600 1.000 16.84412 113 PRO A C 1
ATOM 1247 O O . PRO A 1 82 ? 24.90400 2.78600 -8.19800 1.000 23.49755 113 PRO A O 1
ATOM 1258 N N . THR A 1 83 ? 25.29000 3.68200 -10.24000 1.000 19.83922 114 THR A N 1
ATOM 1259 C CA . THR A 1 83 ? 26.29500 4.62400 -9.75600 1.000 22.46059 114 THR A CA 1
ATOM 1260 C C . THR A 1 83 ? 25.71000 5.95500 -9.29400 1.000 25.18460 114 THR A C 1
ATOM 1261 O O . THR A 1 83 ? 26.32000 6.62700 -8.45600 1.000 25.37146 114 THR A O 1
ATOM 1272 N N . ASP A 1 84 ? 24.55200 6.34900 -9.80500 1.000 19.36548 115 ASP A N 1
ATOM 1273 C CA . ASP A 1 84 ? 23.94400 7.63200 -9.43300 1.000 20.28664 115 ASP A CA 1
ATOM 1274 C C . ASP A 1 84 ? 23.49800 7.56200 -7.98300 1.000 19.48655 115 ASP A C 1
ATOM 1275 O O . ASP A 1 84 ? 22.74500 6.65100 -7.63200 1.000 18.08112 115 ASP A O 1
ATOM 1284 N N . PRO A 1 85 ? 23.95600 8.45400 -7.10500 1.000 20.81302 116 PRO A N 1
ATOM 1285 C CA . PRO A 1 85 ? 23.51500 8.35900 -5.70400 1.000 20.28138 116 PRO A CA 1
ATOM 1286 C C . PRO A 1 85 ? 22.01800 8.45500 -5.53500 1.000 19.43391 116 PRO A C 1
ATOM 1287 O O . PRO A 1 85 ? 21.47300 7.85900 -4.59600 1.000 20.14452 116 PRO A O 1
ATOM 1298 N N . GLU A 1 86 ? 21.32300 9.20300 -6.38200 1.000 20.24453 117 GLU A N 1
ATOM 1299 C CA . GLU A 1 86 ? 19.87500 9.29900 -6.22000 1.000 20.51562 117 GLU A CA 1
ATOM 1300 C C . GLU A 1 86 ? 19.20200 7.97700 -6.56800 1.000 18.07848 117 GLU A C 1
ATOM 1301 O O . GLU A 1 86 ? 18.23400 7.57500 -5.92200 1.000 18.73383 117 GLU A O 1
ATOM 1313 N N . VAL A 1 87 ? 19.69400 7.28700 -7.59900 1.000 17.50999 118 VAL A N 1
ATOM 1314 C CA . VAL A 1 87 ? 19.14200 5.98400 -7.94800 1.000 16.07035 118 VAL A CA 1
ATOM 1315 C C . VAL A 1 87 ? 19.42600 4.98100 -6.82800 1.000 16.37565 118 VAL A C 1
ATOM 1316 O O . VAL A 1 87 ? 18.53000 4.25000 -6.38900 1.000 15.53344 118 VAL A O 1
ATOM 1329 N N . LYS A 1 88 ? 20.67000 4.95100 -6.33900 1.000 15.21498 119 LYS A N 1
ATOM 1330 C CA . LYS A 1 88 ? 21.01600 4.05400 -5.24600 1.000 15.32026 119 LYS A CA 1
ATOM 1331 C C . LYS A 1 88 ? 20.11500 4.28400 -4.04200 1.000 16.74938 119 LYS A C 1
ATOM 1332 O O . LYS A 1 88 ? 19.64600 3.32500 -3.41900 1.000 16.30722 119 LYS A O 1
ATOM 1351 N N . ALA A 1 89 ? 19.83200 5.53800 -3.72100 1.000 15.63609 120 ALA A N 1
ATOM 1352 C CA . ALA A 1 89 ? 18.99200 5.81100 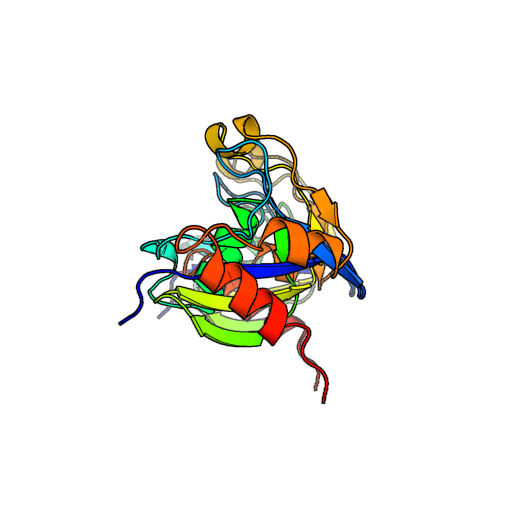-2.55900 1.000 15.91507 120 ALA A CA 1
ATOM 1353 C C . ALA A 1 89 ? 17.59200 5.22000 -2.68500 1.000 15.23077 120 ALA A C 1
ATOM 1354 O O . ALA A 1 89 ? 16.93000 4.98300 -1.66500 1.000 15.38079 120 ALA A O 1
ATOM 1361 N N . ARG A 1 90 ? 17.10500 4.99300 -3.89700 1.000 15.61766 121 ARG A N 1
ATOM 1362 C CA . ARG A 1 90 ? 15.79600 4.37500 -4.03400 1.000 14.61228 121 ARG A CA 1
ATOM 1363 C C . ARG A 1 90 ? 15.82000 2.91800 -3.63700 1.000 15.78347 121 ARG A C 1
ATOM 1364 O O . ARG A 1 90 ? 14.78300 2.37300 -3.22700 1.000 17.52579 121 ARG A O 1
ATOM 1385 N N . GLY A 1 91 ? 16.97100 2.27000 -3.75500 1.000 16.57041 122 GLY A N 1
ATOM 1386 C CA . GLY A 1 91 ? 17.12700 0.92300 -3.28900 1.000 16.27564 122 GLY A CA 1
ATOM 1387 C C . GLY A 1 91 ? 17.22700 -0.07300 -4.42700 1.000 14.11222 122 GLY A C 1
ATOM 1388 O O . GLY A 1 91 ? 16.99000 0.23300 -5.60500 1.000 15.51765 122 GLY A O 1
ATOM 1392 N N . PRO A 1 92 ? 17.55400 -1.30500 -4.06100 1.000 15.38869 123 PRO A N 1
ATOM 1393 C CA . PRO A 1 92 ? 17.87000 -2.33000 -5.06500 1.000 18.81541 123 PRO A CA 1
ATOM 1394 C C . PRO A 1 92 ? 16.72400 -2.70900 -6.00600 1.000 16.50198 123 PRO A C 1
ATOM 1395 O O . PRO A 1 92 ? 15.57600 -2.88300 -5.60900 1.000 16.52303 123 PRO A O 1
ATOM 1406 N N . ALA A 1 93 ? 17.08000 -2.87200 -7.27100 1.000 13.89114 124 ALA A N 1
ATOM 1407 C CA . ALA A 1 93 ? 16.20000 -3.51100 -8.22700 1.000 14.59912 124 ALA A CA 1
ATOM 1408 C C . ALA A 1 93 ? 15.94100 -4.95300 -7.80200 1.000 18.61013 124 ALA A C 1
ATOM 1409 O O . ALA A 1 93 ? 16.74300 -5.57800 -7.10400 1.000 17.78108 124 ALA A O 1
ATOM 1416 N N . LYS A 1 94 ? 14.81200 -5.48900 -8.25000 1.000 16.87044 125 LYS A N 1
ATOM 1417 C CA . LYS A 1 94 ? 14.45300 -6.87000 -7.97000 1.000 16.76780 125 LYS A CA 1
ATOM 1418 C C . LYS A 1 94 ? 13.78600 -7.44700 -9.20000 1.000 18.24956 125 LYS A C 1
ATOM 1419 O O . LYS A 1 94 ? 13.17700 -6.72400 -9.99500 1.000 14.80177 125 LYS A O 1
ATOM 1438 N N . HIS A 1 95 ? 13.84600 -8.76400 -9.32200 1.000 17.22838 126 HIS A N 1
ATOM 1439 C CA . HIS A 1 95 ? 13.13700 -9.44100 -10.38300 1.000 14.05695 126 HIS A CA 1
ATOM 1440 C C . HIS A 1 95 ? 11.97900 -10.26700 -9.84200 1.000 14.49647 126 HIS A C 1
ATOM 1441 O O . HIS A 1 95 ? 12.01500 -10.80200 -8.72100 1.000 18.09164 126 HIS A O 1
ATOM 1455 N N . PHE A 1 96 ? 10.95800 -10.35700 -10.68200 1.000 15.77558 127 PHE A N 1
ATOM 1456 C CA . PHE A 1 96 ? 9.68300 -10.92600 -10.30500 1.000 15.53081 127 PHE A CA 1
ATOM 1457 C C . PHE A 1 96 ? 9.14200 -11.79400 -11.42000 1.000 13.70427 127 PHE A C 1
ATOM 1458 O O . PHE A 1 96 ? 9.44000 -11.58300 -12.60000 1.000 15.48344 127 PHE A O 1
ATOM 1475 N N . THR A 1 97 ? 8.29500 -12.74700 -11.05100 1.000 15.18077 128 THR A N 1
ATOM 1476 C CA . THR A 1 97 ? 7.57600 -13.46800 -12.08600 1.000 15.38606 128 THR A CA 1
ATOM 1477 C C . THR A 1 97 ? 6.78700 -12.49100 -12.95700 1.000 14.44647 128 THR A C 1
ATOM 1478 O O . THR A 1 97 ? 6.42200 -11.38300 -12.54500 1.000 14.14906 128 THR A O 1
ATOM 1489 N N A ILE A 1 98 ? 6.53000 -12.91000 -14.19900 0.440 15.57029 129 ILE A N 1
ATOM 1490 N N B ILE A 1 98 ? 6.50800 -12.91200 -14.19000 0.560 15.56239 129 ILE A N 1
ATOM 1491 C CA A ILE A 1 98 ? 5.74300 -12.07300 -15.10100 0.440 13.75954 129 ILE A CA 1
ATOM 1492 C CA B ILE A 1 98 ? 5.76200 -12.03400 -15.08300 0.560 13.73586 129 ILE A CA 1
ATOM 1493 C C A ILE A 1 98 ? 4.43000 -11.68100 -14.43300 0.440 13.43582 129 ILE A C 1
ATOM 1494 C C B ILE A 1 98 ? 4.40600 -11.68700 -14.47200 0.560 13.47004 129 ILE A C 1
ATOM 1495 O O A ILE A 1 98 ? 4.01700 -10.51200 -14.45800 0.440 14.37014 129 ILE A O 1
ATOM 1496 O O B ILE A 1 98 ? 3.94200 -10.54000 -14.56800 0.560 14.51490 129 ILE A O 1
ATOM 1527 N N . SER A 1 99 ? 3.75600 -12.66100 -13.82200 1.000 16.26248 130 SER A N 1
ATOM 1528 C CA . SER A 1 99 ? 2.46800 -12.40600 -13.18800 1.000 15.38079 130 SER A CA 1
ATOM 1529 C C . SER A 1 99 ? 2.58900 -11.39200 -12.05700 1.000 18.84173 130 SER A C 1
ATOM 1530 O O . SER A 1 99 ? 1.75100 -10.49200 -11.93300 1.000 16.68095 130 SER A O 1
ATOM 1538 N N . ASP A 1 100 ? 3.61800 -11.52200 -11.22200 1.000 16.37828 131 ASP A N 1
ATOM 1539 C CA . ASP A 1 100 ? 3.80500 -10.56900 -10.13000 1.000 14.25697 131 ASP A CA 1
ATOM 1540 C C . ASP A 1 100 ? 4.11900 -9.18600 -10.67800 1.000 14.31224 131 ASP A C 1
ATOM 1541 O O . ASP A 1 100 ? 3.60300 -8.17000 -10.19000 1.000 15.93349 131 ASP A O 1
ATOM 1550 N N . ALA A 1 101 ? 4.96300 -9.12500 -11.70200 1.000 13.04104 132 ALA A N 1
ATOM 1551 C CA . ALA A 1 101 ? 5.29000 -7.84000 -12.30300 1.000 12.13040 132 ALA A CA 1
ATOM 1552 C C . ALA A 1 101 ? 4.06300 -7.17500 -12.89900 1.000 12.72258 132 ALA A C 1
ATOM 1553 O O . ALA A 1 101 ? 3.88200 -5.95900 -12.78000 1.000 13.57794 132 ALA A O 1
ATOM 1560 N N . ARG A 1 102 ? 3.22200 -7.95600 -13.57700 1.000 13.22264 133 ARG A N 1
ATOM 1561 C CA . ARG A 1 102 ? 1.99100 -7.40700 -14.12900 1.000 13.75691 133 ARG A CA 1
ATOM 1562 C C . ARG A 1 102 ? 1.12300 -6.81400 -13.02600 1.000 13.99378 133 ARG A C 1
ATOM 1563 O O . ARG A 1 102 ? 0.61400 -5.69600 -13.16300 1.000 15.24920 133 ARG A O 1
ATOM 1584 N N . GLY A 1 103 ? 1.01300 -7.50700 -11.88600 1.000 14.36225 134 GLY A N 1
ATOM 1585 C CA . GLY A 1 103 ? 0.26300 -6.95800 -10.76900 1.000 16.65200 134 GLY A CA 1
ATOM 1586 C C . GLY A 1 103 ? 0.83900 -5.64600 -10.26200 1.000 15.73347 134 GLY A C 1
ATOM 1587 O O . GLY A 1 103 ? 0.09500 -4.71900 -9.93000 1.000 15.81505 134 GLY A O 1
ATOM 1591 N N . TYR A 1 104 ? 2.17200 -5.56000 -10.16800 1.000 14.86494 135 TYR A N 1
ATOM 1592 C CA . TYR A 1 104 ? 2.82600 -4.35200 -9.69000 1.000 12.38833 135 TYR A CA 1
ATOM 1593 C C . TYR A 1 104 ? 2.66000 -3.16000 -10.63100 1.000 12.92260 135 TYR A C 1
ATOM 1594 O O . TYR A 1 104 ? 2.90300 -2.01600 -10.20200 1.000 13.88851 135 TYR A O 1
ATOM 1612 N N . LEU A 1 105 ? 2.26200 -3.39300 -11.88100 1.000 12.17514 136 LEU A N 1
ATOM 1613 C CA . LEU A 1 105 ? 2.01500 -2.34500 -12.86200 1.000 11.04606 136 LEU A CA 1
ATOM 1614 C C . LEU A 1 105 ? 0.53100 -2.08500 -13.09100 1.000 12.22515 136 LEU A C 1
ATOM 1615 O O . LEU A 1 105 ? 0.18900 -1.31000 -13.99600 1.000 14.43331 136 LEU A O 1
ATOM 1631 N N . THR A 1 106 ? -0.35500 -2.73100 -12.32400 1.000 12.96208 137 THR A N 1
ATOM 1632 C CA . THR A 1 106 ? -1.78700 -2.73700 -12.59400 1.000 14.33330 137 THR A CA 1
ATOM 1633 C C . THR A 1 106 ? -2.50200 -1.81700 -11.62300 1.000 13.85692 137 THR A C 1
ATOM 1634 O O . THR A 1 106 ? -2.34700 -1.95700 -10.40700 1.000 14.79388 137 THR A O 1
ATOM 1645 N N . GLY A 1 107 ? -3.30300 -0.90400 -12.16800 1.000 14.54911 138 GLY A N 1
ATOM 1646 C CA . GLY A 1 107 ? -4.16700 -0.04900 -11.37000 1.000 15.67556 138 GLY A CA 1
ATOM 1647 C C . GLY A 1 107 ? -3.66600 1.34900 -11.06900 1.000 15.77821 138 GLY A C 1
ATOM 1648 O O . GLY A 1 107 ? -4.30200 2.06000 -10.27900 1.000 17.12837 138 GLY A O 1
ATOM 1652 N N . TYR A 1 108 ? -2.57000 1.77400 -11.67900 1.000 14.79388 139 TYR A N 1
ATOM 1653 C CA . TYR A 1 108 ? -1.90300 3.02800 -11.35100 1.000 15.92823 139 TYR A CA 1
ATOM 1654 C C . TYR A 1 108 ? -2.14900 4.12600 -12.37200 1.000 16.94150 139 TYR A C 1
ATOM 1655 O O . TYR A 1 108 ? -1.52600 5.19300 -12.28400 1.000 17.54158 139 TYR A O 1
ATOM 1673 N N . GLY A 1 109 ? -3.05200 3.90500 -13.31100 1.000 15.76505 140 GLY A N 1
ATOM 1674 C CA . GLY A 1 109 ? -3.38200 4.95000 -14.26400 1.000 16.60989 140 GLY A CA 1
ATOM 1675 C C . GLY A 1 109 ? -2.17300 5.39800 -15.05000 1.000 16.33354 140 GLY A C 1
ATOM 1676 O O . GLY A 1 109 ? -1.30900 4.59600 -15.42700 1.000 15.28868 140 GLY A O 1
ATOM 1680 N N . LYS A 1 110 ? -2.11300 6.70300 -15.30900 1.000 17.62317 141 LYS A N 1
ATOM 1681 C CA . LYS A 1 110 ? -1.07000 7.23100 -16.17900 1.000 18.04164 141 LYS A CA 1
ATOM 1682 C C . LYS A 1 110 ? 0.32800 6.95100 -15.64800 1.000 17.36787 141 LYS A C 1
ATOM 1683 O O . LYS A 1 110 ? 1.28200 6.93100 -16.43600 1.000 18.14428 141 LYS A O 1
ATOM 1702 N N . LYS A 1 111 ? 0.48700 6.73900 -14.33800 1.000 17.03362 142 LYS A N 1
ATOM 1703 C CA . LYS A 1 111 ? 1.82600 6.47500 -13.83300 1.000 16.74411 142 LYS A CA 1
ATOM 1704 C C . LYS A 1 111 ? 2.42600 5.20400 -14.40500 1.000 15.24393 142 LYS A C 1
ATOM 1705 O O . LYS A 1 111 ? 3.64900 5.13500 -14.57000 1.000 17.34155 142 LYS A O 1
ATOM 1724 N N . LYS A 1 112 ? 1.61500 4.16200 -14.66700 1.000 14.17275 143 LYS A N 1
ATOM 1725 C CA . LYS A 1 112 ? 2.18000 2.91200 -15.12500 1.000 13.05683 143 LYS A CA 1
ATOM 1726 C C . LYS A 1 112 ? 1.42600 2.21300 -16.24500 1.000 12.81733 143 LYS A C 1
ATOM 1727 O O . LYS A 1 112 ? 1.84400 1.11500 -16.63200 1.000 12.24357 143 LYS A O 1
ATOM 1746 N N . ASP A 1 113 ? 0.35000 2.78700 -16.77900 1.000 10.60653 144 ASP A N 1
ATOM 1747 C CA . ASP A 1 113 ? -0.39600 2.07900 -17.82500 1.000 11.65140 144 ASP A CA 1
ATOM 1748 C C . ASP A 1 113 ? 0.47500 1.76000 -19.03800 1.000 12.12514 144 ASP A C 1
ATOM 1749 O O . ASP A 1 113 ? 0.34200 0.69300 -19.63700 1.000 13.62005 144 ASP A O 1
ATOM 1758 N N . ALA A 1 114 ? 1.34900 2.67500 -19.43900 1.000 11.83826 145 ALA A N 1
ATOM 1759 C CA . ALA A 1 114 ? 2.21100 2.38000 -20.58400 1.000 11.18029 145 ALA A CA 1
ATOM 1760 C C . ALA A 1 114 ? 3.19800 1.27300 -20.25900 1.000 11.88827 145 ALA A C 1
ATOM 1761 O O . ALA A 1 114 ? 3.55000 0.46300 -21.12600 1.000 12.92787 145 ALA A O 1
ATOM 1768 N N . MET A 1 115 ? 3.68500 1.24600 -19.01900 1.000 11.07238 146 MET A N 1
ATOM 1769 C CA . MET A 1 115 ? 4.56400 0.16500 -18.60800 1.000 11.60139 146 MET A CA 1
ATOM 1770 C C . MET A 1 115 ? 3.84200 -1.17400 -18.70400 1.000 9.96698 146 MET A C 1
ATOM 1771 O O . MET A 1 115 ? 4.40600 -2.17400 -19.17900 1.000 9.99330 146 MET A O 1
ATOM 1785 N N . LEU A 1 116 ? 2.60500 -1.20900 -18.19300 1.000 10.86446 147 LEU A N 1
ATOM 1786 C CA . LEU A 1 116 ? 1.79100 -2.41900 -18.28600 1.000 10.05121 147 LEU A CA 1
ATOM 1787 C C . LEU A 1 116 ? 1.57600 -2.83000 -19.73700 1.000 10.24333 147 LEU A C 1
ATOM 1788 O O . LEU A 1 116 ? 1.70500 -4.01200 -20.08500 1.000 12.09882 147 LEU A O 1
ATOM 1804 N N . GLU A 1 117 ? 1.24400 -1.87100 -20.60700 1.000 10.69602 148 GLU A N 1
ATOM 1805 C CA . GLU A 1 117 ? 1.08200 -2.20300 -22.01900 1.000 13.13842 148 GLU A CA 1
ATOM 1806 C C . GLU A 1 117 ? 2.37400 -2.75900 -22.61000 1.000 11.42769 148 GLU A C 1
ATOM 1807 O O . GLU A 1 117 ? 2.34300 -3.67800 -23.43100 1.000 13.02261 148 GLU A O 1
ATOM 1819 N N . ALA A 1 118 ? 3.51900 -2.21100 -22.21300 1.000 10.88815 149 ALA A N 1
ATOM 1820 C CA . ALA A 1 118 ? 4.79100 -2.72900 -22.72000 1.000 12.67784 149 ALA A CA 1
ATOM 1821 C C . ALA A 1 118 ? 5.06100 -4.13500 -22.20800 1.000 11.83037 149 ALA A C 1
ATOM 1822 O O . ALA A 1 118 ? 5.50800 -5.00900 -22.96600 1.000 10.88288 149 ALA A O 1
ATOM 1829 N N . LEU A 1 119 ? 4.80600 -4.37900 -20.91600 1.000 10.80393 150 LEU A N 1
ATOM 1830 C CA . LEU A 1 119 ? 4.99600 -5.72200 -20.38700 1.000 10.86183 150 LEU A CA 1
ATOM 1831 C C . LEU A 1 119 ? 4.13000 -6.71300 -21.14800 1.000 10.75655 150 LEU A C 1
ATOM 1832 O O . LEU A 1 119 ? 4.58400 -7.81000 -21.50600 1.000 12.35938 150 LEU A O 1
ATOM 1848 N N . ASN A 1 120 ? 2.86400 -6.34900 -21.38700 1.000 11.98302 151 ASN A N 1
ATOM 1849 C CA . ASN A 1 120 ? 1.95900 -7.25500 -22.07900 1.000 11.88564 151 ASN A CA 1
ATOM 1850 C C . ASN A 1 120 ? 2.42300 -7.48700 -23.50800 1.000 12.65152 151 ASN A C 1
ATOM 1851 O O . ASN A 1 120 ? 2.34400 -8.61600 -24.01000 1.000 13.48320 151 ASN A O 1
ATOM 1862 N N . ALA A 1 121 ? 2.89700 -6.43900 -24.18600 1.000 13.54899 152 ALA A N 1
ATOM 1863 C CA . ALA A 1 121 ? 3.40700 -6.62200 -25.54300 1.000 12.04355 152 ALA A CA 1
ATOM 1864 C C . ALA A 1 121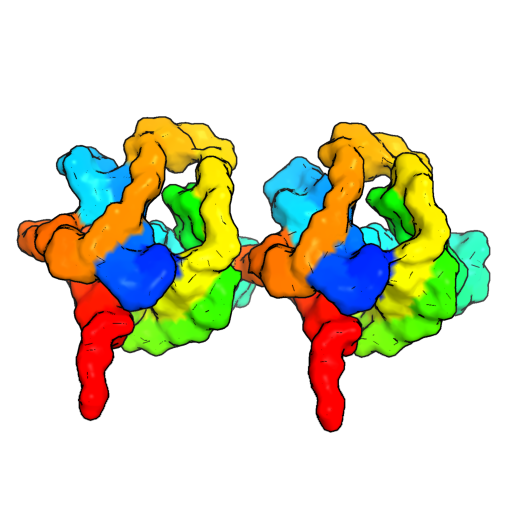 ? 4.62800 -7.52900 -25.56600 1.000 13.22264 152 ALA A C 1
ATOM 1865 O O . ALA A 1 121 ? 4.82900 -8.29900 -26.52700 1.000 15.37816 152 ALA A O 1
ATOM 1872 N N . ALA A 1 122 ? 5.44900 -7.44500 -24.52400 1.000 11.34873 153 ALA A N 1
ATOM 1873 C CA . ALA A 1 122 ? 6.68600 -8.20900 -24.43100 1.000 11.33557 153 ALA A CA 1
ATOM 1874 C C . ALA A 1 122 ? 6.43900 -9.68100 -24.17100 1.000 13.01735 153 ALA A C 1
ATOM 1875 O O . ALA A 1 122 ? 7.32800 -10.50400 -24.42900 1.000 15.82821 153 ALA A O 1
ATOM 1882 N N . THR A 1 123 ? 5.28200 -10.02200 -23.61000 1.000 13.16737 154 THR A N 1
ATOM 1883 C CA . THR A 1 123 ? 4.97100 -11.36400 -23.14300 1.000 14.02273 154 THR A CA 1
ATOM 1884 C C . THR A 1 123 ? 3.80400 -11.96000 -23.90600 1.000 16.37565 154 THR A C 1
ATOM 1885 O O . THR A 1 123 ? 3.32300 -13.04100 -23.55000 1.000 20.20505 154 THR A O 1
ATOM 1896 N N A ARG A 1 124 ? 3.33300 -11.28100 -24.94800 0.460 17.22575 155 ARG A N 1
ATOM 1897 N N B ARG A 1 124 ? 3.33500 -11.27100 -24.94800 0.540 17.21522 155 ARG A N 1
ATOM 1898 C CA A ARG A 1 124 ? 2.18600 -11.75400 -25.70700 0.460 19.00228 155 ARG A CA 1
ATOM 1899 C CA B ARG A 1 124 ? 2.21500 -11.73700 -25.75300 0.540 19.03912 155 ARG A CA 1
ATOM 1900 C C A ARG A 1 124 ? 2.56100 -13.01600 -26.47200 0.460 19.64972 155 ARG A C 1
ATOM 1901 C C B ARG A 1 124 ? 2.58600 -13.03600 -26.45500 0.540 19.55498 155 ARG A C 1
ATOM 1902 O O A ARG A 1 124 ? 3.66300 -13.13100 -27.02100 0.460 25.62149 155 ARG A O 1
ATOM 1903 O O B ARG A 1 124 ? 3.71100 -13.20300 -26.93700 0.540 25.70571 155 ARG A O 1
ATOM 1944 N N . GLY A 1 125 ? 1.62900 -13.96200 -26.51200 1.000 19.97345 156 GLY A N 1
ATOM 1945 C CA . GLY A 1 125 ? 1.86900 -15.18500 -27.23700 1.000 20.59984 156 GLY A CA 1
ATOM 1946 C C . GLY A 1 125 ? 1.64800 -15.02400 -28.72900 1.000 25.51095 156 GLY A C 1
ATOM 1947 O O . GLY A 1 125 ? 1.19900 -13.98500 -29.21800 1.000 24.16342 156 GLY A O 1
ATOM 1951 N N A SER A 1 126 ? 1.99400 -16.08200 -29.45800 0.570 20.38402 157 SER A N 1
ATOM 1952 N N B SER A 1 126 ? 1.97300 -16.08200 -29.45900 0.430 20.36823 157 SER A N 1
ATOM 1953 C CA A SER A 1 126 ? 1.77200 -16.15000 -30.89800 0.570 19.03386 157 SER A CA 1
ATOM 1954 C CA B SER A 1 126 ? 1.76400 -16.13400 -30.90000 0.430 18.98386 157 SER A CA 1
ATOM 1955 C C A SER A 1 126 ? 1.14700 -17.48900 -31.26200 0.570 20.37086 157 SER A C 1
ATOM 1956 C C B SER A 1 126 ? 1.49200 -17.58200 -31.27200 0.430 20.46561 157 SER A C 1
ATOM 1957 O O A SER A 1 126 ? 0.66600 -17.67000 -32.38300 0.570 18.42853 157 SER A O 1
ATOM 1958 O O B SER A 1 126 ? 1.47500 -18.44900 -30.40700 0.430 15.74662 157 SER A O 1
ATOM 1973 N N . GLY B 1 1 ? 42.52200 13.29000 -43.78900 1.000 38.63884 32 GLY B N 1
ATOM 1974 C CA . GLY B 1 1 ? 42.42200 11.91500 -43.33500 1.000 40.78121 32 GLY B CA 1
ATOM 1975 C C . GLY B 1 1 ? 42.32100 11.82500 -41.82800 1.000 32.05911 32 GLY B C 1
ATOM 1976 O O . GLY B 1 1 ? 42.56300 12.82700 -41.14900 1.000 32.36177 32 GLY B O 1
ATOM 1979 N N . PRO B 1 2 ? 41.96700 10.64900 -41.30300 1.000 26.68215 33 PRO B N 1
ATOM 1980 C CA . PRO B 1 2 ? 41.86200 10.50400 -39.84400 1.000 22.84221 33 PRO B CA 1
ATOM 1981 C C . PRO B 1 2 ? 43.20200 10.77000 -39.18400 1.000 25.68729 33 PRO B C 1
ATOM 1982 O O . PRO B 1 2 ? 44.26400 10.61400 -39.78600 1.000 25.40305 33 PRO B O 1
ATOM 1993 N N . MET B 1 3 ? 43.14100 11.20900 -37.93600 1.000 21.63680 34 MET B N 1
ATOM 1994 C CA . MET B 1 3 ? 44.33800 11.54600 -37.17700 1.000 21.24202 34 MET B CA 1
ATOM 1995 C C . MET B 1 3 ? 44.38300 10.79100 -35.85500 1.000 19.25757 34 MET B C 1
ATOM 1996 O O . MET B 1 3 ? 45.09700 11.19400 -34.94000 1.000 23.00539 34 MET B O 1
ATOM 2010 N N . ARG B 1 4 ? 43.61200 9.71600 -35.74100 1.000 17.95215 35 ARG B N 1
ATOM 2011 C CA . ARG B 1 4 ? 43.51700 8.93000 -34.52500 1.000 16.29932 35 ARG B CA 1
ATOM 2012 C C . ARG B 1 4 ? 43.44400 7.46300 -34.88500 1.000 15.00180 35 ARG B C 1
ATOM 2013 O O . ARG B 1 4 ? 42.92400 7.10300 -35.94900 1.000 15.35710 35 ARG B O 1
ATOM 2034 N N . CYS B 1 5 ? 43.96200 6.62400 -33.98500 1.000 14.05432 36 CYS B N 1
ATOM 2035 C CA . CYS B 1 5 ? 43.97600 5.17900 -34.16600 1.000 12.70415 36 CYS B CA 1
ATOM 2036 C C . CYS B 1 5 ? 43.49300 4.52400 -32.87900 1.000 14.58859 36 CYS B C 1
ATOM 2037 O O . CYS B 1 5 ? 43.57400 5.11100 -31.79600 1.000 18.33641 36 CYS B O 1
ATOM 2044 N N . GLY B 1 6 ? 42.93400 3.32700 -33.00900 1.000 13.29896 37 GLY B N 1
ATOM 2045 C CA . GLY B 1 6 ? 42.48300 2.58600 -31.85200 1.000 13.77534 37 GLY B CA 1
ATOM 2046 C C . GLY B 1 6 ? 42.71000 1.10200 -32.05600 1.000 14.48595 37 GLY B C 1
ATOM 2047 O O . GLY B 1 6 ? 42.93700 0.64200 -33.17600 1.000 14.87810 37 GLY B O 1
ATOM 2051 N N . VAL B 1 7 ? 42.64100 0.34100 -30.95900 1.000 13.18579 38 VAL B N 1
ATOM 2052 C CA . VAL B 1 7 ? 42.90200 -1.08500 -31.07500 1.000 13.91746 38 VAL B CA 1
ATOM 2053 C C . VAL B 1 7 ? 41.89100 -1.90500 -30.28200 1.000 13.48320 38 VAL B C 1
ATOM 2054 O O . VAL B 1 7 ? 41.46800 -1.52800 -29.17700 1.000 12.39886 38 VAL B O 1
ATOM 2067 N N . VAL B 1 8 ? 41.49800 -3.03000 -30.87600 1.000 12.22252 39 VAL B N 1
ATOM 2068 C CA . VAL B 1 8 ? 40.78100 -4.09100 -30.19000 1.000 12.11198 39 VAL B CA 1
ATOM 2069 C C . VAL B 1 8 ? 41.82800 -5.09100 -29.72900 1.000 11.24609 39 VAL B C 1
ATOM 2070 O O . VAL B 1 8 ? 42.33100 -5.84500 -30.57300 1.000 13.03577 39 VAL B O 1
ATOM 2083 N N . PRO B 1 9 ? 42.17600 -5.14000 -28.41900 1.000 10.91183 40 PRO B N 1
ATOM 2084 C CA . PRO B 1 9 ? 43.28500 -5.98800 -27.97400 1.000 8.90107 40 PRO B CA 1
ATOM 2085 C C . PRO B 1 9 ? 42.77600 -7.29600 -27.40500 1.000 12.01986 40 PRO B C 1
ATOM 2086 O O . PRO B 1 9 ? 42.14500 -7.29900 -26.35600 1.000 13.54636 40 PRO B O 1
ATOM 2097 N N . PHE B 1 10 ? 43.02200 -8.40300 -28.09300 1.000 11.73562 41 PHE B N 1
ATOM 2098 C CA . PHE B 1 10 ? 42.45500 -9.67400 -27.66000 1.000 12.18304 41 PHE B CA 1
ATOM 2099 C C . PHE B 1 10 ? 43.29500 -10.30300 -26.54300 1.000 12.70415 41 PHE B C 1
ATOM 2100 O O . PHE B 1 10 ? 44.52300 -10.15500 -26.48900 1.000 13.18316 41 PHE B O 1
ATOM 2117 N N . HIS B 1 11 ? 42.61100 -10.97700 -25.63000 1.000 12.36464 42 HIS B N 1
ATOM 2118 C CA . HIS B 1 11 ? 43.20700 -11.86300 -24.64500 1.000 13.90693 42 HIS B CA 1
ATOM 2119 C C . HIS B 1 11 ? 42.87400 -13.26800 -25.13000 1.000 14.95442 42 HIS B C 1
ATOM 2120 O O . HIS B 1 11 ? 41.74200 -13.73700 -24.96800 1.000 15.93612 42 HIS B O 1
ATOM 2134 N N . GLY B 1 12 ? 43.85500 -13.94300 -25.71900 1.000 14.84389 43 GLY B N 1
ATOM 2135 C CA . GLY B 1 12 ? 43.51800 -15.19200 -26.34300 1.000 16.06245 43 GLY B CA 1
ATOM 2136 C C . GLY B 1 12 ? 42.57500 -14.93800 -27.49700 1.000 15.46764 43 GLY B C 1
ATOM 2137 O O . GLY B 1 12 ? 42.56600 -13.85300 -28.08800 1.000 18.23903 43 GLY B O 1
ATOM 2141 N N . THR B 1 13 ? 41.74600 -15.93800 -27.81000 1.000 17.20996 44 THR B N 1
ATOM 2142 C CA . THR B 1 13 ? 40.80800 -15.75900 -28.90900 1.000 16.41513 44 THR B CA 1
ATOM 2143 C C . THR B 1 13 ? 39.38000 -15.47400 -28.46300 1.000 21.04200 44 THR B C 1
ATOM 2144 O O . THR B 1 13 ? 38.55400 -15.09300 -29.31000 1.000 21.06042 44 THR B O 1
ATOM 2155 N N . SER B 1 14 ? 39.06400 -15.66100 -27.17300 1.000 15.64398 45 SER B N 1
ATOM 2156 C CA . SER B 1 14 ? 37.69500 -15.58600 -26.69600 1.000 15.69136 45 SER B CA 1
ATOM 2157 C C . SER B 1 14 ? 37.39800 -14.35300 -25.86500 1.000 15.17814 45 SER B C 1
ATOM 2158 O O . SER B 1 14 ? 36.24100 -14.13200 -25.49900 1.000 16.21773 45 SER B O 1
ATOM 2166 N N . GLU B 1 15 ? 38.39900 -13.55200 -25.55600 1.000 13.40687 46 GLU B N 1
ATOM 2167 C CA . GLU B 1 15 ? 38.22600 -12.40400 -24.69100 1.000 12.38043 46 GLU B CA 1
ATOM 2168 C C . GLU B 1 15 ? 38.92100 -11.19500 -25.27500 1.000 12.39622 46 GLU B C 1
ATOM 2169 O O . GLU B 1 15 ? 39.79300 -11.31600 -26.14300 1.000 14.03063 46 GLU B O 1
ATOM 2181 N N A VAL B 1 16 ? 38.51600 -10.02500 -24.77300 0.730 12.82259 47 VAL B N 1
ATOM 2182 N N B VAL B 1 16 ? 38.52000 -10.01400 -24.81700 0.270 12.75679 47 VAL B N 1
ATOM 2183 C CA A VAL B 1 16 ? 39.03900 -8.73300 -25.18600 0.730 11.84616 47 VAL B CA 1
ATOM 2184 C CA B VAL B 1 16 ? 39.16000 -8.77700 -25.23400 0.270 12.03565 47 VAL B CA 1
ATOM 2185 C C A VAL B 1 16 ? 39.4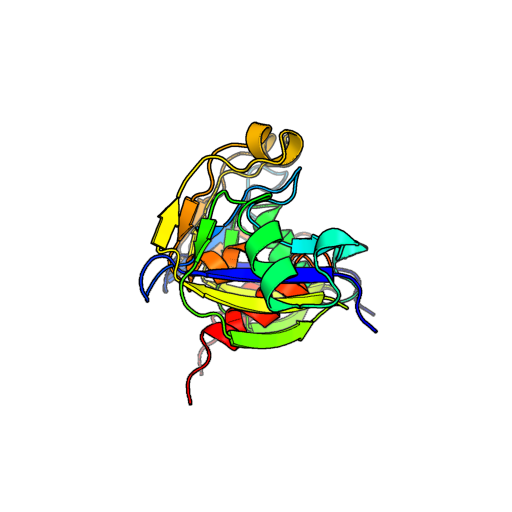5500 -7.95000 -23.95000 0.730 12.90681 47 VAL B C 1
ATOM 2186 C C B VAL B 1 16 ? 39.44800 -7.92200 -24.01000 0.270 12.94103 47 VAL B C 1
ATOM 2187 O O A VAL B 1 16 ? 38.72000 -7.91100 -22.95600 0.730 12.88576 47 VAL B O 1
ATOM 2188 O O B VAL B 1 16 ? 38.61700 -7.79400 -23.10300 0.270 13.37002 47 VAL B O 1
ATOM 2213 N N . TRP B 1 17 ? 40.63000 -7.32300 -24.01000 1.000 10.96974 48 TRP B N 1
ATOM 2214 C CA . TRP B 1 17 ? 41.03200 -6.41100 -22.95700 1.000 13.44898 48 TRP B CA 1
ATOM 2215 C C . TRP B 1 17 ? 40.32400 -5.07100 -23.12700 1.000 12.61467 48 TRP B C 1
ATOM 2216 O O . TRP B 1 17 ? 40.14900 -4.58200 -24.25000 1.000 11.75141 48 TRP B O 1
ATOM 2237 N N . MET B 1 18 ? 39.98900 -4.44200 -21.98600 1.000 11.88827 49 MET B N 1
ATOM 2238 C CA . MET B 1 18 ? 39.40000 -3.11200 -21.96600 1.000 10.63285 49 MET B CA 1
ATOM 2239 C C . MET B 1 18 ? 40.09500 -2.27900 -20.90600 1.000 12.53045 49 MET B C 1
ATOM 2240 O O . MET B 1 18 ? 40.64400 -2.80800 -19.93300 1.000 14.22802 49 MET B O 1
ATOM 2254 N N . VAL B 1 19 ? 40.06100 -0.96200 -21.10000 1.000 12.34359 50 VAL B N 1
ATOM 2255 C CA . VAL B 1 19 ? 40.72100 -0.02800 -20.19100 1.000 12.95682 50 VAL B CA 1
ATOM 2256 C C . VAL B 1 19 ? 39.65500 0.84600 -19.54500 1.000 13.27791 50 VAL B C 1
ATOM 2257 O O . VAL B 1 19 ? 38.59500 1.08400 -20.14600 1.000 12.80943 50 VAL B O 1
ATOM 2270 N N . PRO B 1 20 ? 39.86900 1.32900 -18.32600 1.000 14.47542 51 PRO B N 1
ATOM 2271 C CA . PRO B 1 20 ? 38.84300 2.17300 -17.70700 1.000 15.18866 51 PRO B CA 1
ATOM 2272 C C . PRO B 1 20 ? 38.78900 3.55300 -18.35500 1.000 15.83085 51 PRO B C 1
ATOM 2273 O O . PRO B 1 20 ? 39.81900 4.14900 -18.66500 1.000 20.57089 51 PRO B O 1
ATOM 2284 N N . SER B 1 21 ? 37.57800 4.09600 -18.46900 1.000 23.26595 52 SER B N 1
ATOM 2285 C CA . SER B 1 21 ? 37.40800 5.48500 -18.86000 1.000 25.63992 52 SER B CA 1
ATOM 2286 C C . SER B 1 21 ? 37.30600 6.37900 -17.62600 1.000 24.12921 52 SER B C 1
ATOM 2287 O O . SER B 1 21 ? 37.27700 5.90000 -16.48400 1.000 24.11079 52 SER B O 1
ATOM 2295 N N . LYS B 1 22 ? 37.20700 7.69800 -17.86100 1.000 25.49516 53 LYS B N 1
ATOM 2296 C CA . LYS B 1 22 ? 37.08800 8.64800 -16.75400 1.000 27.68227 53 LYS B CA 1
ATOM 2297 C C . LYS B 1 22 ? 35.79300 8.43800 -15.97400 1.000 35.48847 53 LYS B C 1
ATOM 2298 O O . LYS B 1 22 ? 35.79300 8.37900 -14.73600 1.000 35.64638 53 LYS B O 1
ATOM 2317 N N . GLU B 1 23 ? 34.66800 8.34600 -16.68800 1.000 33.76194 54 GLU B N 1
ATOM 2318 C CA . GLU B 1 23 ? 33.37700 8.28100 -16.01200 1.000 34.12514 54 GLU B CA 1
ATOM 2319 C C . GLU B 1 23 ? 32.37100 7.46400 -16.81600 1.000 30.22204 54 GLU B C 1
ATOM 2320 O O . GLU B 1 23 ? 31.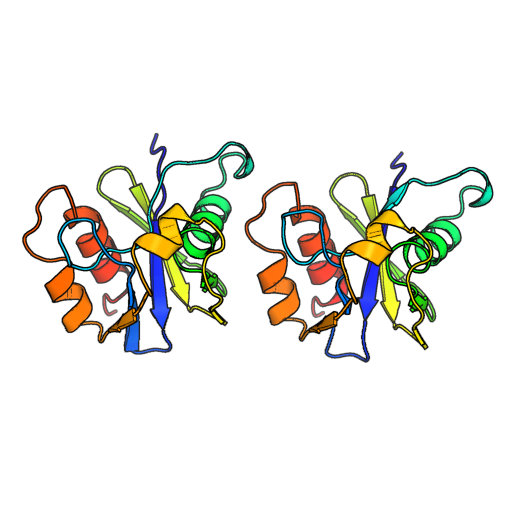16500 7.58800 -16.57700 1.000 35.06999 54 GLU B O 1
ATOM 2332 N N . SER B 1 24 ? 32.82700 6.66400 -17.77600 1.000 24.03183 55 SER B N 1
ATOM 2333 C CA . SER B 1 24 ? 31.92000 5.96800 -18.68000 1.000 27.87703 55 SER B CA 1
ATOM 2334 C C . SER B 1 24 ? 32.13800 4.46000 -18.68100 1.000 24.29502 55 SER B C 1
ATOM 2335 O O . SER B 1 24 ? 31.69900 3.78800 -19.60600 1.000 21.64207 55 SER B O 1
ATOM 2343 N N . GLY B 1 25 ? 32.79700 3.91100 -17.67000 1.000 25.92416 56 GLY B N 1
ATOM 2344 C CA . GLY B 1 25 ? 33.00800 2.47300 -17.68100 1.000 20.62879 56 GLY B CA 1
ATOM 2345 C C . GLY B 1 25 ? 34.09300 2.07700 -18.67100 1.000 22.90801 56 GLY B C 1
ATOM 2346 O O . GLY B 1 25 ? 35.00000 2.85800 -18.98800 1.000 24.69243 56 GLY B O 1
ATOM 2350 N N . TRP B 1 26 ? 33.98700 0.84800 -19.18100 1.000 14.95706 57 TRP B N 1
ATOM 2351 C CA . TRP B 1 26 ? 35.07400 0.23300 -19.93000 1.000 13.05946 57 TRP B CA 1
ATOM 2352 C C . TRP B 1 26 ? 35.09700 0.72000 -21.37200 1.000 12.79627 57 TRP B C 1
ATOM 2353 O O . TRP B 1 26 ? 34.05200 0.86800 -22.01700 1.000 13.41477 57 TRP B O 1
ATOM 2374 N N . ILE B 1 27 ? 36.30400 0.92700 -21.89500 1.000 12.26463 58 ILE B N 1
ATOM 2375 C CA . ILE B 1 27 ? 36.48000 1.39400 -23.26700 1.000 12.28042 58 ILE B CA 1
ATOM 2376 C C . ILE B 1 27 ? 37.62700 0.63200 -23.91300 1.000 11.45927 58 ILE B C 1
ATOM 2377 O O . ILE B 1 27 ? 38.32700 -0.14600 -23.27500 1.000 11.96986 58 ILE B O 1
ATOM 2393 N N . LEU B 1 28 ? 37.76800 0.83200 -25.26500 1.000 11.58034 59 LEU B N 1
ATOM 2394 C CA . LEU B 1 28 ? 38.93300 0.35100 -25.98200 1.000 11.32504 59 LEU B CA 1
ATOM 2395 C C . LEU B 1 28 ? 39.94900 1.47600 -26.13200 1.000 12.94892 59 LEU B C 1
ATOM 2396 O O . LEU B 1 28 ? 39.57100 2.64900 -26.20200 1.000 17.98637 59 LEU B O 1
ATOM 2412 N N . PRO B 1 29 ? 41.24000 1.14600 -26.19600 1.000 12.64625 60 PRO B N 1
ATOM 2413 C CA . PRO B 1 29 ? 42.26700 2.19200 -26.33000 1.000 15.17024 60 PRO B CA 1
ATOM 2414 C C . PRO B 1 29 ? 42.22400 2.89700 -27.67500 1.000 19.60498 60 PRO B C 1
ATOM 2415 O O . PRO B 1 29 ? 42.15000 2.26200 -28.72900 1.000 18.45484 60 PRO B O 1
ATOM 2426 N N . LYS B 1 30 ? 42.32700 4.21800 -27.62900 1.000 19.37074 61 LYS B N 1
ATOM 2427 C CA . LYS B 1 30 ? 42.54000 5.00000 -28.82900 1.000 18.76014 61 LYS B CA 1
ATOM 2428 C C . LYS 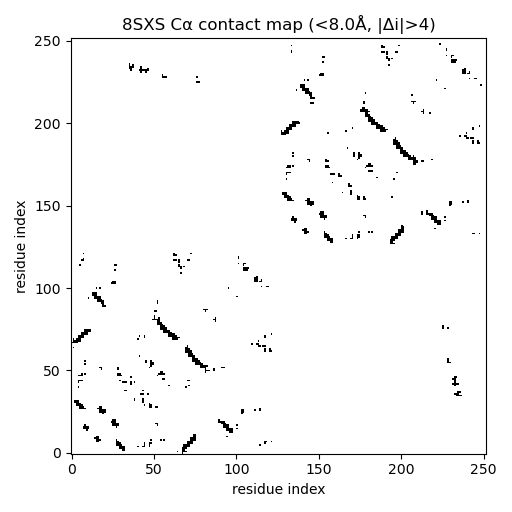B 1 30 ? 43.33100 6.25300 -28.47500 1.000 19.78132 61 LYS B C 1
ATOM 2429 O O . LYS B 1 30 ? 43.40600 6.67300 -27.31100 1.000 21.24465 61 LYS B O 1
ATOM 2448 N N . GLY B 1 31 ? 43.90700 6.85100 -29.51100 1.000 19.35758 62 GLY B N 1
ATOM 2449 C CA . GLY B 1 31 ? 44.57200 8.12300 -29.35200 1.000 21.15254 62 GLY B CA 1
ATOM 2450 C C . GLY B 1 31 ? 45.05700 8.67200 -30.67500 1.000 19.69973 62 GLY B C 1
ATOM 2451 O O . GLY B 1 31 ? 44.78700 8.12000 -31.73800 1.000 19.58919 62 GLY B O 1
ATOM 2455 N N . GLY B 1 32 ? 45.78100 9.79200 -30.58700 1.000 24.55294 63 GLY B N 1
ATOM 2456 C CA . GLY B 1 32 ? 46.14200 10.53900 -31.78000 1.000 23.82654 63 GLY B CA 1
ATOM 2457 C C . GLY B 1 32 ? 47.47000 10.11100 -32.37800 1.000 24.66875 63 GLY B C 1
ATOM 2458 O O . GLY B 1 32 ? 48.38300 9.70300 -31.67400 1.000 26.06892 63 GLY B O 1
ATOM 2462 N N . LEU B 1 33 ? 47.55400 10.21400 -33.70700 1.000 21.33677 64 LEU B N 1
ATOM 2463 C CA . LEU B 1 33 ? 48.83200 10.09000 -34.39400 1.000 20.44192 64 LEU B CA 1
ATOM 2464 C C . LEU B 1 33 ? 49.79400 11.13000 -33.85100 1.000 21.52627 64 LEU B C 1
ATOM 2465 O O . LEU B 1 33 ? 49.39600 12.26100 -33.57500 1.000 25.28724 64 LEU B O 1
ATOM 2481 N N . ASP B 1 34 ? 51.07400 10.77600 -33.72700 1.000 22.08159 65 ASP B N 1
ATOM 2482 C CA . ASP B 1 34 ? 52.07000 11.79500 -33.44300 1.000 27.79807 65 ASP B CA 1
ATOM 2483 C C . ASP B 1 34 ? 53.21000 11.71700 -34.45400 1.000 23.47387 65 ASP B C 1
ATOM 2484 O O . ASP B 1 34 ? 53.23900 10.85000 -35.34500 1.000 24.80297 65 ASP B O 1
ATOM 2493 N N . VAL B 1 35 ? 54.13600 12.66500 -34.32000 1.000 23.73969 66 VAL B N 1
ATOM 2494 C CA . VAL B 1 35 ? 55.19900 12.83800 -35.30200 1.000 23.77653 66 VAL B CA 1
ATOM 2495 C C . VAL B 1 35 ? 56.07200 11.59500 -35.37000 1.000 25.24250 66 VAL B C 1
ATOM 2496 O O . VAL B 1 35 ? 56.46100 11.14900 -36.45700 1.000 28.01652 66 VAL B O 1
ATOM 2509 N N . GLN B 1 36 ? 56.38400 11.00400 -34.21500 1.000 29.07191 67 GLN B N 1
ATOM 2510 C CA . GLN B 1 36 ? 57.28700 9.86000 -34.19200 1.000 35.18053 67 GLN B CA 1
ATOM 2511 C C . GLN B 1 36 ? 56.66100 8.60300 -34.79200 1.000 35.18580 67 GLN B C 1
ATOM 2512 O O . GLN B 1 36 ? 57.38100 7.63000 -35.03500 1.000 35.12790 67 GLN B O 1
ATOM 2526 N N . ASP B 1 37 ? 55.35600 8.60200 -35.05100 1.000 23.90287 68 ASP B N 1
ATOM 2527 C CA . ASP B 1 37 ? 54.74600 7.47700 -35.76000 1.000 22.78431 68 ASP B CA 1
ATOM 2528 C C . ASP B 1 37 ? 55.15900 7.42300 -37.22700 1.000 25.38199 68 ASP B C 1
ATOM 2529 O O . ASP B 1 37 ? 55.01500 6.37800 -37.87200 1.000 23.78180 68 ASP B O 1
ATOM 2538 N N . GLY B 1 38 ? 55.68600 8.51400 -37.76500 1.000 30.29574 69 GLY B N 1
ATOM 2539 C CA . GLY B 1 38 ? 56.13600 8.50300 -39.14700 1.000 36.00432 69 GLY B CA 1
ATOM 2540 C C . GLY B 1 38 ? 55.04700 8.17500 -40.13700 1.000 30.61157 69 GLY B C 1
ATOM 2541 O O . GLY B 1 38 ? 55.31900 7.55000 -41.16800 1.000 37.90454 69 GLY B O 1
ATOM 2545 N N . GLY B 1 39 ? 53.81700 8.58700 -39.85700 1.000 23.19489 70 GLY B N 1
ATOM 2546 C CA . GLY B 1 39 ? 52.70900 8.30100 -40.75100 1.000 27.51119 70 GLY B CA 1
ATOM 2547 C C . GLY B 1 39 ? 52.35200 6.83700 -40.88000 1.000 31.20901 70 GLY B C 1
ATOM 2548 O O . GLY B 1 39 ? 51.60700 6.47200 -41.79400 1.000 28.04547 70 GLY B O 1
ATOM 2552 N N . ASP B 1 40 ? 52.83400 5.99000 -39.97600 1.000 21.21833 71 ASP B N 1
ATOM 2553 C CA . ASP B 1 40 ? 52.64100 4.55600 -40.05200 1.000 22.09739 71 ASP B CA 1
ATOM 2554 C C . ASP B 1 40 ? 51.54800 4.15700 -39.07200 1.000 21.27887 71 ASP B C 1
ATOM 2555 O O . ASP B 1 40 ? 51.72400 4.28700 -37.86000 1.000 20.86829 71 ASP B O 1
ATOM 2564 N N . TRP B 1 41 ? 50.43100 3.66200 -39.58900 1.000 15.58871 72 TRP B N 1
ATOM 2565 C CA . TRP B 1 41 ? 49.31000 3.36800 -38.70700 1.000 14.62544 72 TRP B CA 1
ATOM 2566 C C . TRP B 1 41 ? 49.65300 2.25800 -37.73300 1.000 16.05456 72 TRP B C 1
ATOM 2567 O O . TRP B 1 41 ? 49.24900 2.30600 -36.55800 1.000 16.36512 72 TRP B O 1
ATOM 2588 N N . GLU B 1 42 ? 50.40400 1.25600 -38.18700 1.000 17.18101 73 GLU B N 1
ATOM 2589 C CA . GLU B 1 42 ? 50.76100 0.16400 -37.28800 1.000 18.28903 73 GLU B CA 1
ATOM 2590 C C . GLU B 1 42 ? 51.57000 0.69400 -36.10800 1.000 14.62281 73 GLU B C 1
ATOM 2591 O O . GLU B 1 42 ? 51.37400 0.26700 -34.96400 1.000 15.55713 73 GLU B O 1
ATOM 2603 N N . THR B 1 43 ? 52.47800 1.62700 -36.37200 1.000 18.14165 74 THR B N 1
ATOM 2604 C CA . THR B 1 43 ? 53.28500 2.19200 -35.29600 1.000 16.35986 74 THR B CA 1
ATOM 2605 C C . THR B 1 43 ? 52.40500 2.94800 -34.31000 1.000 19.02597 74 THR B C 1
ATOM 2606 O O . THR B 1 43 ? 52.55900 2.80600 -33.09100 1.000 18.60486 74 THR B O 1
ATOM 2617 N N . CYS B 1 44 ? 51.46000 3.73900 -34.82600 1.000 14.11748 75 CYS B N 1
ATOM 2618 C CA . CYS B 1 44 ? 50.49400 4.42200 -33.97500 1.000 16.67042 75 CYS B CA 1
ATOM 2619 C C . CYS B 1 44 ? 49.72900 3.42900 -33.12000 1.000 16.99414 75 CYS B C 1
ATOM 2620 O O . CYS B 1 44 ? 49.55600 3.63300 -31.91300 1.000 15.89138 75 CYS B O 1
ATOM 2627 N N . VAL B 1 45 ? 49.23100 2.35900 -33.74000 1.000 14.48595 76 VAL B N 1
ATOM 2628 C CA . VAL B 1 45 ? 48.41600 1.39700 -33.01700 1.000 13.13579 76 VAL B CA 1
ATOM 2629 C C . VAL B 1 45 ? 49.22000 0.77600 -31.88200 1.000 13.36476 76 VAL B C 1
ATOM 2630 O O . VAL B 1 45 ? 48.74500 0.66900 -30.74500 1.000 14.12538 76 VAL B O 1
ATOM 2643 N N . ARG B 1 46 ? 50.44400 0.34800 -32.17400 1.000 13.55162 77 ARG B N 1
ATOM 2644 C CA . ARG B 1 46 ? 51.24300 -0.29500 -31.14500 1.000 15.95718 77 ARG B CA 1
ATOM 2645 C C . ARG B 1 46 ? 51.54600 0.69400 -30.02700 1.000 14.99917 77 ARG B C 1
ATOM 2646 O O . ARG B 1 46 ? 51.54400 0.32800 -28.84000 1.000 15.13866 77 ARG B O 1
ATOM 2667 N N . ARG B 1 47 ? 51.76400 1.95900 -30.38600 1.000 14.14117 78 ARG B N 1
ATOM 2668 C CA . ARG B 1 47 ? 52.04900 2.98200 -29.38800 1.000 16.00192 78 ARG B CA 1
ATOM 2669 C C . ARG B 1 47 ? 50.83900 3.25300 -28.50500 1.000 15.18603 78 ARG B C 1
ATOM 2670 O O . ARG B 1 47 ? 50.95900 3.28400 -27.27300 1.000 16.57304 78 ARG B O 1
ATOM 2691 N N . GLU B 1 48 ? 49.65800 3.44100 -29.10600 1.000 16.31511 79 GLU B N 1
ATOM 2692 C CA . GLU B 1 48 ? 48.45700 3.66900 -28.31800 1.000 14.39383 79 GLU B CA 1
ATOM 2693 C C . GLU B 1 48 ? 48.16900 2.47400 -27.41700 1.000 14.41489 79 GLU B C 1
ATOM 2694 O O . GLU B 1 48 ? 47.76400 2.64400 -26.26100 1.000 15.49923 79 GLU B O 1
ATOM 2706 N N . ALA B 1 49 ? 48.38600 1.25500 -27.92800 1.000 14.88600 80 ALA B N 1
ATOM 2707 C CA . ALA B 1 49 ? 48.16200 0.07100 -27.09400 1.000 13.77797 80 ALA B CA 1
ATOM 2708 C C . ALA B 1 49 ? 49.07600 0.07800 -25.87200 1.000 14.08853 80 ALA B C 1
ATOM 2709 O O . ALA B 1 49 ? 48.65200 -0.30000 -24.76300 1.000 14.65965 80 ALA B O 1
ATOM 2716 N N A ARG B 1 50 ? 50.33400 0.49300 -26.05500 0.560 13.33844 81 ARG B N 1
ATOM 2717 N N B ARG B 1 50 ? 50.33400 0.49900 -26.04300 0.440 13.43582 81 ARG B N 1
ATOM 2718 C CA A ARG B 1 50 ? 51.27300 0.58800 -24.93600 0.560 16.29143 81 ARG B CA 1
ATOM 2719 C CA B ARG B 1 50 ? 51.24000 0.56700 -24.89700 0.440 16.30195 81 ARG B CA 1
ATOM 2720 C C A ARG B 1 50 ? 50.91400 1.72700 -23.99200 0.560 16.45197 81 ARG B C 1
ATOM 2721 C C B ARG B 1 50 ? 50.89200 1.72900 -23.97300 0.440 16.45197 81 ARG B C 1
ATOM 2722 O O A ARG B 1 50 ? 50.95400 1.56100 -22.77000 0.560 16.64410 81 ARG B O 1
ATOM 2723 O O B ARG B 1 50 ? 50.92400 1.58300 -22.74700 0.440 16.67568 81 ARG B O 1
ATOM 2764 N N . GLU B 1 51 ? 50.56400 2.89300 -24.53800 1.000 16.15983 82 GLU B N 1
ATOM 2765 C CA . GLU B 1 51 ? 50.28000 4.05900 -23.70400 1.000 17.20469 82 GLU B CA 1
ATOM 2766 C C . GLU B 1 51 ? 49.02200 3.88500 -22.87300 1.000 17.57316 82 GLU B C 1
ATOM 2767 O O . GLU B 1 51 ? 48.98500 4.27900 -21.70300 1.000 19.04965 82 GLU B O 1
ATOM 2779 N N . GLU B 1 52 ? 47.97400 3.30200 -23.45100 1.000 18.06796 83 GLU B N 1
ATOM 2780 C CA . GLU B 1 52 ? 46.69300 3.24800 -22.75700 1.000 19.33916 83 GLU B CA 1
ATOM 2781 C C . GLU B 1 52 ? 46.45400 1.94200 -22.02300 1.000 16.69411 83 GLU B C 1
ATOM 2782 O O . GLU B 1 52 ? 45.69600 1.92400 -21.05400 1.000 18.83910 83 GLU B O 1
ATOM 2794 N N . GLY B 1 53 ? 47.07300 0.84400 -22.47300 1.000 16.39670 84 GLY B N 1
ATOM 2795 C CA . GLY B 1 53 ? 46.81400 -0.44800 -21.86700 1.000 19.19441 84 GLY B CA 1
ATOM 2796 C C . GLY B 1 53 ? 48.03500 -1.21000 -21.41900 1.000 19.42338 84 GLY B C 1
ATOM 2797 O O . GLY B 1 53 ? 47.92300 -2.22300 -20.72100 1.000 19.26810 84 GLY B O 1
ATOM 2801 N N . GLY B 1 54 ? 49.21400 -0.72400 -21.78800 1.000 16.17036 85 GLY B N 1
ATOM 2802 C CA . GLY B 1 54 ? 50.42000 -1.49100 -21.54600 1.000 17.36524 85 GLY B CA 1
ATOM 2803 C C . GLY B 1 54 ? 50.47600 -2.78400 -22.33200 1.000 15.56766 85 GLY B C 1
ATOM 2804 O O . GLY B 1 54 ? 51.11800 -3.74000 -21.89300 1.000 16.48356 85 GLY B O 1
ATOM 2808 N N . PHE B 1 55 ? 49.82500 -2.83500 -23.48600 1.000 15.06760 86 PHE B N 1
ATOM 2809 C CA . PHE B 1 55 ? 49.76600 -4.04300 -24.29100 1.000 14.89126 86 PHE B CA 1
ATOM 2810 C C . PHE B 1 55 ? 50.90200 -4.08400 -25.31900 1.000 16.21510 86 PHE B C 1
ATOM 2811 O O . PHE B 1 55 ? 51.11800 -3.11800 -26.05700 1.000 17.73107 86 PHE B O 1
ATOM 2828 N N . THR B 1 56 ? 51.60000 -5.21400 -25.38000 1.000 15.84664 87 THR B N 1
ATOM 2829 C CA . THR B 1 56 ? 52.34800 -5.61400 -26.56000 1.000 13.55162 87 THR B CA 1
ATOM 2830 C C . THR B 1 56 ? 51.46700 -6.52600 -27.39000 1.000 15.08076 87 THR B C 1
ATOM 2831 O O . THR B 1 56 ? 50.76000 -7.38100 -26.84100 1.000 15.56766 87 THR B O 1
ATOM 2842 N N . LEU B 1 57 ? 51.50700 -6.34500 -28.71000 1.000 14.87020 88 LEU B N 1
ATOM 2843 C CA . LEU B 1 57 ? 50.64500 -7.08800 -29.60800 1.000 15.11234 88 LEU B CA 1
ATOM 2844 C C . LEU B 1 57 ? 51.47500 -7.90300 -30.58700 1.000 15.69925 88 LEU B C 1
ATOM 2845 O O . LEU B 1 57 ? 52.62900 -7.56400 -30.88000 1.000 18.69698 88 LEU B O 1
ATOM 2861 N N . GLY B 1 58 ? 50.87200 -8.98900 -31.08500 1.000 16.93098 89 GLY B N 1
ATOM 2862 C CA . GLY B 1 58 ? 51.39300 -9.68700 -32.24000 1.000 22.11318 89 GLY B CA 1
ATOM 2863 C C . GLY B 1 58 ? 51.03100 -8.95500 -33.51500 1.000 18.79962 89 GLY B C 1
ATOM 2864 O O . GLY B 1 58 ? 50.89200 -7.73000 -33.52600 1.000 17.61001 89 GLY B O 1
ATOM 2868 N N . PRO B 1 59 ? 50.91400 -9.68400 -34.62900 1.000 18.53906 90 PRO B N 1
ATOM 2869 C CA . PRO B 1 59 ? 50.50500 -9.03700 -35.88100 1.000 17.31523 90 PRO B CA 1
ATOM 2870 C C . PRO B 1 59 ? 49.15900 -8.34800 -35.73600 1.000 15.35974 90 PRO B C 1
ATOM 2871 O O . PRO B 1 59 ? 48.26700 -8.83500 -35.03900 1.000 18.30746 90 PRO B O 1
ATOM 2882 N N . VAL B 1 60 ? 49.02700 -7.19600 -36.39000 1.000 18.14428 91 VAL B N 1
ATOM 2883 C CA . VAL B 1 60 ? 47.80500 -6.41100 -36.30500 1.000 16.59936 91 VAL B CA 1
ATOM 2884 C C . VAL B 1 60 ? 47.12200 -6.38500 -37.66000 1.000 15.69662 91 VAL B C 1
ATOM 2885 O O . VAL B 1 60 ? 47.75900 -6.55300 -38.71200 1.000 20.31823 91 VAL B O 1
ATOM 2898 N N . GLU B 1 61 ? 45.80500 -6.18000 -37.61900 1.000 17.22312 92 GLU B N 1
ATOM 2899 C CA . GLU B 1 61 ? 44.98200 -6.13300 -38.81400 1.000 16.13878 92 GLU B CA 1
ATOM 2900 C C . GLU B 1 61 ? 44.01400 -4.97000 -38.74600 1.000 14.02273 92 GLU B C 1
ATOM 2901 O O . GLU B 1 61 ? 43.39300 -4.72400 -37.70800 1.000 14.57017 92 GLU B O 1
ATOM 2913 N N . TYR B 1 62 ? 43.86900 -4.27700 -39.87200 1.000 14.64912 93 TYR B N 1
ATOM 2914 C CA . TYR B 1 62 ? 42.95600 -3.15400 -39.95100 1.000 12.94629 93 TYR B CA 1
ATOM 2915 C C . TYR B 1 62 ? 41.50700 -3.62400 -40.04600 1.000 13.95957 93 TYR B C 1
ATOM 2916 O O . TYR B 1 62 ? 41.17600 -4.51200 -40.85400 1.000 16.11772 93 TYR B O 1
ATOM 2934 N N . LEU B 1 63 ? 40.65500 -2.99400 -39.23300 1.000 12.56993 94 LEU B N 1
ATOM 2935 C CA . LEU B 1 63 ? 39.24900 -3.34200 -39.13200 1.000 14.19907 94 LEU B CA 1
ATOM 2936 C C . LEU B 1 63 ? 38.34300 -2.40900 -39.91600 1.000 13.63585 94 LEU B C 1
ATOM 2937 O O . LEU B 1 63 ? 37.28600 -2.82400 -40.39600 1.000 16.02561 94 LEU B O 1
ATOM 2953 N N . GLY B 1 64 ? 38.70600 -1.15100 -40.00400 1.000 14.60701 95 GLY B N 1
ATOM 2954 C CA . GLY B 1 64 ? 37.82000 -0.13100 -40.51900 1.000 14.50700 95 GLY B CA 1
ATOM 2955 C C . GLY B 1 64 ? 38.10800 1.18500 -39.83000 1.000 12.72521 95 GLY B C 1
ATOM 2956 O O . GLY B 1 64 ? 38.78800 1.25400 -38.80300 1.000 14.01221 95 GLY B O 1
ATOM 2960 N N . THR B 1 65 ? 37.56600 2.24100 -40.41300 1.000 15.16234 96 THR B N 1
ATOM 2961 C CA . THR B 1 65 ? 37.64500 3.58200 -39.85400 1.000 15.16498 96 THR B CA 1
ATOM 2962 C C . THR B 1 65 ? 36.25000 3.90200 -39.32800 1.000 15.33342 96 THR B C 1
ATOM 2963 O O . THR B 1 65 ? 35.29000 4.00100 -40.10900 1.000 18.29693 96 THR B O 1
ATOM 2974 N N . PHE B 1 66 ? 36.13500 4.00800 -38.00200 1.000 14.93600 97 PHE B N 1
ATOM 2975 C CA . PHE B 1 66 ? 34.87100 4.22700 -37.31900 1.000 18.29167 97 PHE B CA 1
ATOM 2976 C C . PHE B 1 66 ? 35.03300 5.46200 -36.44900 1.000 15.75189 97 PHE B C 1
ATOM 2977 O O . PHE B 1 66 ? 35.99600 5.56100 -35.67900 1.000 14.87547 97 PHE B O 1
ATOM 2994 N N . GLY B 1 67 ? 34.12100 6.41400 -36.59200 1.000 18.38378 98 GLY B N 1
ATOM 2995 C CA . GLY B 1 67 ? 34.20400 7.60200 -35.76400 1.000 20.17874 98 GLY B CA 1
ATOM 2996 C C . GLY B 1 67 ? 35.48100 8.39700 -35.94700 1.000 17.25207 98 GLY B C 1
ATOM 2997 O O . GLY B 1 67 ? 36.01300 8.94400 -34.96900 1.000 20.43929 98 GLY B O 1
ATOM 3001 N N . ASP B 1 68 ? 35.97900 8.46400 -37.18200 1.000 21.58680 99 ASP B N 1
ATOM 3002 C CA . ASP B 1 68 ? 37.19000 9.20100 -37.54600 1.000 22.42637 99 ASP B CA 1
ATOM 3003 C C . ASP B 1 68 ? 38.42100 8.62400 -36.86900 1.000 21.06305 99 ASP B C 1
ATOM 3004 O O . ASP B 1 68 ? 39.40700 9.33800 -36.63400 1.000 22.80010 99 ASP B O 1
ATOM 3013 N N . ILE B 1 69 ? 38.36300 7.33300 -36.53400 1.000 15.85190 100 ILE B N 1
ATOM 3014 C CA . ILE B 1 69 ? 39.47200 6.61800 -35.91300 1.000 14.40699 100 ILE B CA 1
ATOM 3015 C C . ILE B 1 69 ? 39.76900 5.39000 -36.75600 1.000 13.40687 100 ILE B C 1
ATOM 3016 O O . ILE B 1 69 ? 38.86300 4.62400 -37.08700 1.000 12.40938 100 ILE B O 1
ATOM 3032 N N . VAL B 1 70 ? 41.04600 5.18300 -37.05700 1.000 13.48846 101 VAL B N 1
ATOM 3033 C CA . VAL B 1 70 ? 41.52800 3.98300 -37.74200 1.000 12.87523 101 VAL B CA 1
ATOM 3034 C C . VAL B 1 70 ? 41.70800 2.87100 -36.71000 1.000 12.45676 101 VAL B C 1
ATOM 3035 O O . VAL B 1 70 ? 42.55900 2.97900 -35.82600 1.000 14.32803 101 VAL B O 1
ATOM 3048 N N . TRP B 1 71 ? 40.92600 1.80700 -36.82600 1.000 11.99618 102 TRP B N 1
ATOM 3049 C CA . TRP B 1 71 ? 40.89000 0.72000 -35.85100 1.000 10.30913 102 TRP B CA 1
ATOM 3050 C C . TRP B 1 71 ? 41.60100 -0.51200 -36.39600 1.000 16.10193 102 TRP B C 1
ATOM 3051 O O . TRP B 1 71 ? 41.38900 -0.92600 -37.55400 1.000 13.14631 102 TRP B O 1
ATOM 3072 N N . TYR B 1 72 ? 42.43500 -1.10200 -35.54100 1.000 12.55414 103 TYR B N 1
ATOM 3073 C CA . TYR B 1 72 ? 43.10700 -2.36300 -35.77700 1.000 10.46968 103 TYR B CA 1
ATOM 3074 C C . TYR B 1 72 ? 42.71100 -3.32900 -34.67500 1.000 14.97811 103 TYR B C 1
ATOM 3075 O O . TYR B 1 72 ? 42.29900 -2.90700 -33.59100 1.000 15.36500 103 TYR B O 1
ATOM 3093 N N . LYS B 1 73 ? 42.86500 -4.61800 -34.95000 1.000 13.44109 104 LYS B N 1
ATOM 3094 C CA . LYS B 1 73 ? 42.89800 -5.61000 -33.89000 1.000 12.38306 104 LYS B CA 1
ATOM 3095 C C . LYS B 1 73 ? 44.30400 -6.17700 -33.76000 1.000 13.57531 104 LYS B C 1
ATOM 3096 O O . LYS B 1 73 ? 45.09100 -6.19300 -34.70600 1.000 13.62795 104 LYS B O 1
ATOM 3115 N N . GLY B 1 74 ? 44.58800 -6.71500 -32.58600 1.000 12.06987 105 GLY B N 1
ATOM 3116 C CA . GLY B 1 74 ? 45.78000 -7.51300 -32.38500 1.000 13.97536 105 GLY B CA 1
ATOM 3117 C C . GLY B 1 74 ? 45.59400 -8.32000 -31.11900 1.000 13.13842 105 GLY B C 1
ATOM 3118 O O . GLY B 1 74 ? 44.77200 -7.97500 -30.26100 1.000 13.89377 105 GLY B O 1
ATOM 3122 N N . THR B 1 75 ? 46.37400 -9.38900 -30.99800 1.000 13.50951 106 THR B N 1
ATOM 3123 C CA . THR B 1 75 ? 46.33100 -10.25800 -29.82700 1.000 13.96483 106 THR B CA 1
ATOM 3124 C C . THR B 1 75 ? 47.44100 -9.86000 -28.87000 1.000 13.37792 106 THR B C 1
ATOM 3125 O O . THR B 1 75 ? 48.59600 -9.71300 -29.27400 1.000 14.40962 106 THR B O 1
ATOM 3136 N N . VAL B 1 76 ? 47.10400 -9.71400 -27.59000 1.000 13.75165 107 VAL B N 1
ATOM 3137 C CA . VAL B 1 76 ? 48.10600 -9.28300 -26.62700 1.000 13.44372 107 VAL B CA 1
ATOM 3138 C C . VAL B 1 76 ? 49.09100 -10.41400 -26.37300 1.000 14.97811 107 VAL B C 1
ATOM 3139 O O . VAL B 1 76 ? 48.70200 -11.56800 -26.11600 1.000 19.98134 107 VAL B O 1
ATOM 3152 N N . THR B 1 77 ? 50.37800 -10.09700 -26.46300 1.000 15.60977 108 THR B N 1
ATOM 3153 C CA . THR B 1 77 ? 51.41900 -11.06700 -26.16500 1.000 18.06796 108 THR B CA 1
ATOM 3154 C C . THR B 1 77 ? 52.19100 -10.76500 -24.89500 1.000 19.07597 108 THR B C 1
ATOM 3155 O O . THR B 1 77 ? 52.94000 -11.62900 -24.42700 1.000 23.97393 108 THR B O 1
ATOM 3166 N N . HIS B 1 78 ? 52.02600 -9.57700 -24.32200 1.000 17.43104 109 HIS B N 1
ATOM 3167 C CA . HIS B 1 78 ? 52.72500 -9.19800 -23.10300 1.000 18.56012 109 HIS B CA 1
ATOM 3168 C C . HIS B 1 78 ? 51.96900 -8.00500 -22.53900 1.000 17.74686 109 HIS B C 1
ATOM 3169 O O . HIS B 1 78 ? 51.44500 -7.18300 -23.29700 1.000 16.52303 109 HIS B O 1
ATOM 3183 N N . LYS B 1 79 ? 51.92300 -7.91300 -21.21000 1.000 19.56287 110 LYS B N 1
ATOM 3184 C CA . LYS B 1 79 ? 51.09500 -6.92600 -20.52300 1.000 18.74962 110 LYS B CA 1
ATOM 3185 C C . LYS B 1 79 ? 51.93000 -6.24400 -19.44500 1.000 20.82092 110 LYS B C 1
ATOM 3186 O O . LYS B 1 79 ? 52.55300 -6.91800 -18.60500 1.000 22.39479 110 LYS B O 1
ATOM 3205 N N . SER B 1 80 ? 51.94200 -4.90800 -19.47500 1.000 19.22599 111 SER B N 1
ATOM 3206 C CA . SER B 1 80 ? 52.52200 -4.08600 -18.41200 1.000 19.01017 111 SER B CA 1
ATOM 3207 C C . SER B 1 80 ? 51.53100 -2.98600 -18.01800 1.000 17.24680 111 SER B C 1
ATOM 3208 O O . SER B 1 80 ? 50.44800 -2.85700 -18.59700 1.000 16.29406 111 SER B O 1
ATOM 3216 N N . ASP B 1 81 ? 51.88400 -2.18300 -17.00800 1.000 17.16258 112 ASP B N 1
ATOM 3217 C CA . ASP B 1 81 ? 51.11500 -0.97300 -16.73600 1.000 15.84664 112 ASP B CA 1
ATOM 3218 C C . ASP B 1 81 ? 51.12600 -0.08600 -17.98000 1.000 14.99653 112 ASP B C 1
ATOM 3219 O O . ASP B 1 81 ? 52.14200 -0.01600 -18.69300 1.000 15.63609 112 ASP B O 1
ATOM 3228 N N . PRO B 1 82 ? 50.03800 0.63400 -18.25100 1.000 14.09380 113 PRO B N 1
ATOM 3229 C CA . PRO B 1 82 ? 50.07300 1.64800 -19.31500 1.000 13.77534 113 PRO B CA 1
ATOM 3230 C C . PRO B 1 82 ? 51.04500 2.76000 -18.96500 1.000 14.02010 113 PRO B C 1
ATOM 3231 O O . PRO B 1 82 ? 51.25800 3.07900 -17.79400 1.000 14.86494 113 PRO B O 1
ATOM 3242 N N . THR B 1 83 ? 51.67100 3.32500 -20.00100 1.000 14.27276 114 THR B N 1
ATOM 3243 C CA . THR B 1 83 ? 52.64900 4.37700 -19.73800 1.000 14.78072 114 THR B CA 1
ATOM 3244 C C . THR B 1 83 ? 52.03500 5.76300 -19.56400 1.000 17.04678 114 THR B C 1
ATOM 3245 O O . THR B 1 83 ? 52.70700 6.65200 -19.03000 1.000 19.60498 114 THR B O 1
ATOM 3256 N N . ASP B 1 84 ? 50.78800 5.98000 -20.00900 1.000 14.62017 115 ASP B N 1
ATOM 3257 C CA . ASP B 1 84 ? 50.11300 7.26100 -19.81400 1.000 14.87020 115 ASP B CA 1
ATOM 3258 C C . ASP B 1 84 ? 49.68200 7.35500 -18.36000 1.000 15.48870 115 ASP B C 1
ATOM 3259 O O . ASP B 1 84 ? 48.86300 6.54400 -17.91600 1.000 14.47016 115 ASP B O 1
ATOM 3268 N N . PRO B 1 85 ? 50.24900 8.27600 -17.58200 1.000 16.52567 116 PRO B N 1
ATOM 3269 C CA . PRO B 1 85 ? 49.94200 8.29400 -16.14300 1.000 15.72294 116 PRO B CA 1
ATOM 3270 C C . PRO B 1 85 ? 48.49600 8.58400 -15.83800 1.000 17.37050 116 PRO B C 1
ATOM 3271 O O . PRO B 1 85 ? 47.99400 8.12500 -14.79800 1.000 18.07322 116 PRO B O 1
ATOM 3282 N N . GLU B 1 86 ? 47.81900 9.37800 -16.67500 1.000 18.57328 117 GLU B N 1
ATOM 3283 C CA . GLU B 1 86 ? 46.40400 9.67000 -16.42000 1.000 17.25207 117 GLU B CA 1
ATOM 3284 C C . GLU B 1 86 ? 45.55500 8.41400 -16.56000 1.000 18.93385 117 GLU B C 1
ATOM 3285 O O . GLU B 1 86 ? 44.65400 8.16300 -15.75200 1.000 20.66564 117 GLU B O 1
ATOM 3297 N N . VAL B 1 87 ? 45.82800 7.60800 -17.58400 1.000 18.09691 118 VAL B N 1
ATOM 3298 C CA . VAL B 1 87 ? 45.10600 6.35300 -17.73600 1.000 16.47040 118 VAL B CA 1
ATOM 3299 C C . VAL B 1 87 ? 45.51300 5.37400 -16.64200 1.000 18.03111 118 VAL B C 1
ATOM 3300 O O . VAL B 1 87 ? 44.67100 4.66100 -16.09500 1.000 15.12287 118 VAL B O 1
ATOM 3313 N N . LYS B 1 88 ? 46.81200 5.30500 -16.31100 1.000 15.13866 119 LYS B N 1
ATOM 3314 C CA . LYS B 1 88 ? 47.25000 4.36300 -15.28100 1.000 14.89389 119 LYS B CA 1
ATOM 3315 C C . LYS B 1 88 ? 46.44700 4.54300 -13.99500 1.000 15.46501 119 LYS B C 1
ATOM 3316 O O . LYS B 1 88 ? 46.00500 3.56800 -13.38200 1.000 14.95706 119 LYS B O 1
ATOM 3335 N N . ALA B 1 89 ? 46.27200 5.78800 -13.55800 1.000 14.89126 120 ALA B N 1
ATOM 3336 C CA . ALA B 1 89 ? 45.61100 6.04100 -12.28600 1.000 16.13615 120 ALA B CA 1
ATOM 3337 C C . ALA B 1 89 ? 44.17900 5.52700 -12.23000 1.000 15.64398 120 ALA B C 1
ATOM 3338 O O . ALA B 1 89 ? 43.65400 5.33600 -11.12500 1.000 16.82570 120 ALA B O 1
ATOM 3345 N N . ARG B 1 90 ? 43.53000 5.33500 -13.37500 1.000 16.36512 121 ARG B N 1
ATOM 3346 C CA . ARG B 1 90 ? 42.15200 4.87000 -13.40500 1.000 15.31763 121 ARG B CA 1
ATOM 3347 C C . ARG B 1 90 ? 42.01200 3.39400 -13.08200 1.000 14.99653 121 ARG B C 1
ATOM 3348 O O . ARG B 1 90 ? 40.89100 2.91900 -12.87100 1.000 21.52890 121 ARG B O 1
ATOM 3369 N N . GLY B 1 91 ? 43.10400 2.66500 -12.97800 1.000 15.37290 122 GLY B N 1
ATOM 3370 C CA . GLY B 1 91 ? 43.04900 1.30700 -12.50300 1.000 16.46250 122 GLY B CA 1
ATOM 3371 C C . GLY B 1 91 ? 43.34400 0.27800 -13.56200 1.000 16.15457 122 GLY B C 1
ATOM 3372 O O . GLY B 1 91 ? 43.34400 0.56600 -14.75700 1.000 15.13076 122 GLY B O 1
ATOM 3376 N N . PRO B 1 92 ? 43.61900 -0.95100 -13.12000 1.000 15.00969 123 PRO B N 1
ATOM 3377 C CA . PRO B 1 92 ? 44.00900 -2.01400 -14.05700 1.000 16.01508 123 PRO B CA 1
ATOM 3378 C C . PRO B 1 92 ? 42.98900 -2.27000 -15.15400 1.000 14.83599 123 PRO B C 1
ATOM 3379 O O . PRO B 1 92 ? 41.77000 -2.31200 -14.93600 1.000 15.12287 123 PRO B O 1
ATOM 3390 N N . ALA B 1 93 ? 43.51900 -2.49700 -16.35100 1.000 14.64912 124 ALA B N 1
ATOM 3391 C CA . ALA B 1 93 ? 42.72900 -3.06200 -17.42200 1.000 15.00969 124 ALA B CA 1
ATOM 3392 C C . ALA B 1 93 ? 42.27700 -4.46500 -17.04700 1.000 16.05719 124 ALA B C 1
ATOM 3393 O O . ALA B 1 93 ? 42.92100 -5.16100 -16.25800 1.000 18.53380 124 ALA B O 1
ATOM 3400 N N . LYS B 1 94 ? 41.16900 -4.88600 -17.63800 1.000 13.90167 125 LYS B N 1
ATOM 3401 C CA . LYS B 1 94 ? 40.58100 -6.20000 -17.41100 1.000 15.40448 125 LYS B CA 1
ATOM 3402 C C . LYS B 1 94 ? 40.15600 -6.78300 -18.74600 1.000 15.02549 125 LYS B C 1
ATOM 3403 O O . LYS B 1 94 ? 39.78900 -6.04900 -19.65700 1.000 15.18340 125 LYS B O 1
ATOM 3422 N N . HIS B 1 95 ? 40.17100 -8.10200 -18.85800 1.000 14.22802 126 HIS B N 1
ATOM 3423 C CA . HIS B 1 95 ? 39.66500 -8.74600 -20.04400 1.000 14.29382 126 HIS B CA 1
ATOM 3424 C C . HIS B 1 95 ? 38.33800 -9.41500 -19.74500 1.000 13.59637 126 HIS B C 1
ATOM 3425 O O . HIS B 1 95 ? 38.08600 -9.88600 -18.61800 1.000 15.42817 126 HIS B O 1
ATOM 3439 N N . PHE B 1 96 ? 37.51600 -9.45500 -20.79800 1.000 12.79101 127 PHE B N 1
ATOM 3440 C CA . PHE B 1 96 ? 36.14300 -9.90700 -20.71600 1.000 12.58835 127 PHE B CA 1
ATOM 3441 C C . PHE B 1 96 ? 35.81500 -10.76100 -21.92700 1.000 13.09631 127 PHE B C 1
ATOM 3442 O O . PHE B 1 96 ? 36.40700 -10.61600 -22.99100 1.000 13.94378 127 PHE B O 1
ATOM 3459 N N . THR B 1 97 ? 34.81900 -11.62700 -21.76900 1.000 14.68597 128 THR B N 1
ATOM 3460 C CA . THR B 1 97 ? 34.31900 -12.33800 -22.93600 1.000 12.19357 128 THR B CA 1
ATOM 3461 C C . THR B 1 97 ? 33.86200 -11.33300 -23.99100 1.000 12.04881 128 THR B C 1
ATOM 3462 O O . THR B 1 97 ? 33.46900 -10.20100 -23.68200 1.000 11.95670 128 THR B O 1
ATOM 3473 N N A ILE B 1 98 ? 33.92600 -11.75600 -25.25600 0.340 14.30435 129 ILE B N 1
ATOM 3474 N N B ILE B 1 98 ? 33.90400 -11.75100 -25.25200 0.660 14.28592 129 ILE B N 1
ATOM 3475 C CA A ILE B 1 98 ? 33.44400 -10.90700 -26.34200 0.340 12.02249 129 ILE B CA 1
ATOM 3476 C CA B ILE B 1 98 ? 33.47200 -10.84900 -26.31000 0.660 11.84879 129 ILE B CA 1
ATOM 3477 C C A ILE B 1 98 ? 32.06200 -10.36600 -26.01100 0.340 12.43570 129 ILE B C 1
ATOM 3478 C C B ILE B 1 98 ? 32.05100 -10.36100 -26.04900 0.660 12.39096 129 ILE B C 1
ATOM 3479 O O A ILE B 1 98 ? 31.79300 -9.16100 -26.12600 0.340 15.34658 129 ILE B O 1
ATOM 3480 O O B ILE B 1 98 ? 31.74200 -9.17400 -26.24700 0.660 15.21761 129 ILE B O 1
ATOM 3511 N N . SER B 1 99 ? 31.15800 -11.26000 -25.60900 1.000 12.66204 130 SER B N 1
ATOM 3512 C CA . SER B 1 99 ? 29.79000 -10.85100 -25.29000 1.000 13.50162 130 SER B CA 1
ATOM 3513 C C . SER B 1 99 ? 29.76200 -9.78000 -24.20200 1.000 14.34383 130 SER B C 1
ATOM 3514 O O . SER B 1 99 ? 29.01800 -8.78800 -24.30500 1.000 14.03589 130 SER B O 1
ATOM 3522 N N . ASP B 1 100 ? 30.52100 -9.99000 -23.11800 1.000 14.18065 131 ASP B N 1
ATOM 3523 C CA . ASP B 1 100 ? 30.52800 -8.98900 -22.05300 1.000 12.21462 131 ASP B CA 1
ATOM 3524 C C . ASP B 1 100 ? 31.11100 -7.66800 -22.55700 1.000 13.01209 131 ASP B C 1
ATOM 3525 O O . ASP B 1 100 ? 30.58800 -6.58200 -22.25100 1.000 14.77546 131 ASP B O 1
ATOM 3534 N N . ALA B 1 101 ? 32.22900 -7.73800 -23.28700 1.000 12.87260 132 ALA B N 1
ATOM 3535 C CA . ALA B 1 101 ? 32.84200 -6.54300 -23.83900 1.000 12.74363 132 ALA B CA 1
ATOM 3536 C C . ALA B 1 101 ? 31.86100 -5.79300 -24.73600 1.000 12.17778 132 ALA B C 1
ATOM 3537 O O . ALA B 1 101 ? 31.71300 -4.56200 -24.63700 1.000 12.84101 132 ALA B O 1
ATOM 3544 N N . ARG B 1 102 ? 31.18000 -6.51500 -25.62600 1.000 11.24609 133 ARG B N 1
ATOM 3545 C CA . ARG B 1 102 ? 30.15200 -5.88100 -26.43100 1.000 11.17502 133 ARG B CA 1
ATOM 3546 C C . ARG B 1 102 ? 29.15400 -5.14100 -25.55200 1.000 14.37804 133 ARG B C 1
ATOM 3547 O O . ARG B 1 102 ? 28.81500 -3.98200 -25.80300 1.000 17.82582 133 ARG B O 1
ATOM 3568 N N . GLY B 1 103 ? 28.68600 -5.78300 -24.49200 1.000 13.37792 134 GLY B N 1
ATOM 3569 C CA . GLY B 1 103 ? 27.69700 -5.12900 -23.66000 1.000 13.98852 134 GLY B CA 1
ATOM 3570 C C . GLY B 1 103 ? 28.21100 -3.87500 -22.97900 1.000 13.86745 134 GLY B C 1
ATOM 3571 O O . GLY B 1 103 ? 27.45300 -2.92300 -22.76200 1.000 16.76517 134 GLY B O 1
ATOM 3575 N N . TYR B 1 104 ? 29.49000 -3.86700 -22.59800 1.000 14.29382 135 TYR B N 1
ATOM 3576 C CA . TYR B 1 104 ? 30.05400 -2.67200 -21.98500 1.000 14.10432 135 TYR B CA 1
ATOM 3577 C C . TYR B 1 104 ? 30.20700 -1.52200 -22.97100 1.000 14.97811 135 TYR B C 1
ATOM 3578 O O . TYR B 1 104 ? 30.36700 -0.37400 -22.54800 1.000 17.47315 135 TYR B O 1
ATOM 3596 N N . LEU B 1 105 ? 30.18700 -1.80100 -24.27300 1.000 13.01209 136 LEU B N 1
ATOM 3597 C CA . LEU B 1 105 ? 30.35500 -0.77600 -25.28200 1.000 13.53057 136 LEU B CA 1
ATOM 3598 C C . LEU B 1 105 ? 29.05400 -0.28200 -25.90700 1.000 16.10193 136 LEU B C 1
ATOM 3599 O O . LEU B 1 105 ? 29.08700 0.71300 -26.62400 1.000 18.33904 136 LEU B O 1
ATOM 3615 N N . THR B 1 106 ? 27.92600 -0.95100 -25.69900 1.000 19.62341 137 THR B N 1
ATOM 3616 C CA . THR B 1 106 ? 26.68300 -0.55600 -26.35100 1.000 19.59972 137 THR B CA 1
ATOM 3617 C C . THR B 1 106 ? 25.88900 0.44200 -25.50600 1.000 18.08638 137 THR B C 1
ATOM 3618 O O . THR B 1 106 ? 25.91000 0.40900 -24.27500 1.000 23.98445 137 THR B O 1
ATOM 3629 N N . GLY B 1 107 ? 25.19500 1.35800 -26.18900 1.000 18.61802 138 GLY B N 1
ATOM 3630 C CA . GLY B 1 107 ? 24.31400 2.27100 -25.50200 1.000 22.07633 138 GLY B CA 1
ATOM 3631 C C . GLY B 1 107 ? 24.91500 3.55200 -24.96900 1.000 19.22862 138 GLY B C 1
ATOM 3632 O O . GLY B 1 107 ? 24.29600 4.18400 -24.09800 1.000 22.14213 138 GLY B O 1
ATOM 3636 N N . TYR B 1 108 ? 26.07700 3.96100 -25.46000 1.000 15.83085 139 TYR B N 1
ATOM 3637 C CA . TYR B 1 108 ? 26.72600 5.20000 -25.05000 1.000 16.32564 139 TYR B CA 1
ATOM 3638 C C . TYR B 1 108 ? 26.78900 6.24500 -26.16300 1.000 16.48619 139 TYR B C 1
ATOM 3639 O O . TYR B 1 108 ? 27.52000 7.24100 -26.02900 1.000 17.92057 139 TYR B O 1
ATOM 3657 N N . GLY B 1 109 ? 26.10300 6.03300 -27.27300 1.000 17.33366 140 GLY B N 1
ATOM 3658 C CA . GLY B 1 109 ? 26.19900 7.02700 -28.32200 1.000 18.49695 140 GLY B CA 1
ATOM 3659 C C . GLY B 1 109 ? 27.59900 7.12700 -28.88400 1.000 17.89162 140 GLY B C 1
ATOM 3660 O O . GLY B 1 109 ? 28.37800 6.16800 -28.84100 1.000 16.83623 140 GLY B O 1
ATOM 3664 N N . LYS B 1 110 ? 27.93300 8.32000 -29.40100 1.000 19.03649 141 LYS B N 1
ATOM 3665 C CA . LYS B 1 110 ? 29.22600 8.53000 -30.04700 1.000 19.27600 141 LYS B CA 1
ATOM 3666 C C . LYS B 1 110 ? 30.39000 8.30000 -29.09300 1.000 17.92320 141 LYS B C 1
ATOM 3667 O O . LYS B 1 110 ? 31.50800 8.05800 -29.54800 1.000 18.13112 141 LYS B O 1
ATOM 3686 N N . LYS B 1 111 ? 30.15900 8.33000 -27.77800 1.000 17.61527 142 LYS B N 1
ATOM 3687 C CA . LYS B 1 111 ? 31.25300 8.06900 -26.85100 1.000 21.22360 142 LYS B CA 1
ATOM 3688 C C . LYS B 1 111 ? 31.86900 6.69600 -27.08000 1.000 15.75715 142 LYS B C 1
ATOM 3689 O O . LYS B 1 111 ? 33.08600 6.52800 -26.93300 1.000 20.37613 142 LYS B O 1
ATOM 3708 N N . LYS B 1 112 ? 31.05000 5.68900 -27.42200 1.000 14.83599 143 LYS B N 1
ATOM 3709 C CA . LYS B 1 112 ? 31.58000 4.35100 -27.61900 1.000 14.38067 143 LYS B CA 1
ATOM 3710 C C . LYS B 1 112 ? 31.13200 3.62000 -28.87700 1.000 15.36763 143 LYS B C 1
ATOM 3711 O O . LYS B 1 112 ? 31.58000 2.47500 -29.10700 1.000 15.67293 143 LYS B O 1
ATOM 3730 N N . ASP B 1 113 ? 30.25300 4.21100 -29.68600 1.000 13.13842 144 ASP B N 1
ATOM 3731 C CA . ASP B 1 113 ? 29.74700 3.47800 -30.84200 1.000 14.98338 144 ASP B CA 1
ATOM 3732 C C . ASP B 1 113 ? 30.87200 3.03700 -31.77600 1.000 13.64374 144 ASP B C 1
ATOM 3733 O O . ASP B 1 113 ? 30.80600 1.95100 -32.36200 1.000 14.48858 144 ASP B O 1
ATOM 3742 N N . ALA B 1 114 ? 31.89600 3.87200 -31.95600 1.000 12.50939 145 ALA B N 1
ATOM 3743 C CA . ALA B 1 114 ? 33.01400 3.48200 -32.81200 1.000 12.26200 145 ALA B CA 1
ATOM 3744 C C . ALA B 1 114 ? 33.77300 2.29100 -32.23800 1.000 13.53847 145 ALA B C 1
ATOM 3745 O O . ALA B 1 114 ? 34.24600 1.43500 -32.99300 1.000 12.14883 145 ALA B O 1
ATOM 3752 N N . MET B 1 115 ? 33.90800 2.22400 -30.91300 1.000 10.84077 146 MET B N 1
ATOM 3753 C CA . MET B 1 115 ? 34.57100 1.07900 -30.30800 1.000 11.00132 146 MET B CA 1
ATOM 3754 C C . MET B 1 115 ? 33.75900 -0.18300 -30.52000 1.000 11.71193 146 MET B C 1
ATOM 3755 O O . MET B 1 115 ? 34.31900 -1.26500 -30.76700 1.000 11.68824 146 MET B O 1
ATOM 3769 N N . LEU B 1 116 ? 32.44500 -0.07200 -30.36600 1.000 10.63812 147 LEU B N 1
ATOM 3770 C CA . LEU B 1 116 ? 31.56200 -1.20700 -30.59700 1.000 11.32504 147 LEU B CA 1
ATOM 3771 C C . LEU B 1 116 ? 31.69100 -1.69300 -32.03500 1.000 12.37780 147 LEU B C 1
ATOM 3772 O O . LEU B 1 116 ? 31.79000 -2.90300 -32.28100 1.000 12.64889 147 LEU B O 1
ATOM 3788 N N . GLU B 1 117 ? 31.66400 -0.76200 -32.99900 1.000 11.79089 148 GLU B N 1
ATOM 3789 C CA . GLU B 1 117 ? 31.82900 -1.12400 -34.40400 1.000 12.17514 148 GLU B CA 1
ATOM 3790 C C . GLU B 1 117 ? 33.15100 -1.83800 -34.62900 1.000 11.97775 148 GLU B C 1
ATOM 3791 O O . GLU B 1 117 ? 33.22800 -2.81100 -35.39600 1.000 13.34897 148 GLU B O 1
ATOM 3803 N N . ALA B 1 118 ? 34.21000 -1.36600 -33.97900 1.000 11.36452 149 ALA B N 1
ATOM 3804 C CA . ALA B 1 118 ? 35.50200 -2.02700 -34.13100 1.000 12.47255 149 ALA B CA 1
ATOM 3805 C C . ALA B 1 118 ? 35.45900 -3.44100 -33.57500 1.000 11.20661 149 ALA B C 1
ATOM 3806 O O . ALA B 1 118 ? 35.96800 -4.38100 -34.19400 1.000 11.07501 149 ALA B O 1
ATOM 3813 N N . LEU B 1 119 ? 34.90700 -3.60800 -32.36000 1.000 11.04869 150 LEU B N 1
ATOM 3814 C CA . LEU B 1 119 ? 34.81300 -4.94400 -31.78600 1.000 9.06688 150 LEU B CA 1
ATOM 3815 C C . LEU B 1 119 ? 34.01100 -5.85800 -32.69000 1.000 12.09619 150 LEU B C 1
ATOM 3816 O O . LEU B 1 119 ? 34.37300 -7.01700 -32.89300 1.000 12.77785 150 LEU B O 1
ATOM 3832 N N . ASN B 1 120 ? 32.90600 -5.35900 -33.22900 1.000 12.49624 151 ASN B N 1
ATOM 3833 C CA . ASN B 1 120 ? 32.08300 -6.20000 -34.07900 1.000 13.54636 151 ASN B CA 1
ATOM 3834 C C . ASN B 1 120 ? 32.83100 -6.55900 -35.35700 1.000 12.62783 151 ASN B C 1
ATOM 3835 O O . ASN B 1 120 ? 32.73000 -7.68800 -35.86100 1.000 14.81230 151 ASN B O 1
ATOM 3846 N N . ALA B 1 121 ? 33.59000 -5.60700 -35.90100 1.000 13.46477 152 ALA B N 1
ATOM 3847 C CA . ALA B 1 121 ? 34.41300 -5.89800 -37.07800 1.000 11.71983 152 ALA B CA 1
ATOM 3848 C C . ALA B 1 121 ? 35.42600 -6.98800 -36.77700 1.000 12.29621 152 ALA B C 1
ATOM 3849 O O . ALA B 1 121 ? 35.70200 -7.85300 -37.62000 1.000 16.67305 152 ALA B O 1
ATOM 3856 N N . ALA B 1 122 ? 35.97300 -6.97800 -35.55600 1.000 11.82247 153 ALA B N 1
ATOM 3857 C CA . ALA B 1 122 ? 37.02100 -7.91400 -35.20900 1.000 12.55940 153 ALA B CA 1
ATOM 3858 C C . ALA B 1 122 ? 36.49900 -9.31200 -34.93200 1.000 15.67556 153 ALA B C 1
ATOM 3859 O O . ALA B 1 122 ? 37.30000 -10.25600 -34.89600 1.000 19.17862 153 ALA B O 1
ATOM 3866 N N . THR B 1 123 ? 35.19600 -9.44600 -34.67900 1.000 14.06221 154 THR B N 1
ATOM 3867 C CA . THR B 1 123 ? 34.60800 -10.69900 -34.21400 1.000 13.67796 154 THR B CA 1
ATOM 3868 C C . THR B 1 123 ? 33.52200 -11.24300 -35.13400 1.000 14.69124 154 THR B C 1
ATOM 3869 O O . THR B 1 123 ? 33.01700 -12.34500 -34.88100 1.000 17.62580 154 THR B O 1
ATOM 3880 N N . ARG B 1 124 ? 33.18200 -10.53000 -36.20900 1.000 16.94150 155 ARG B N 1
ATOM 3881 C CA . ARG B 1 124 ? 32.14200 -10.98600 -37.12300 1.000 16.44144 155 ARG B CA 1
ATOM 3882 C C . ARG B 1 124 ? 32.57300 -12.25800 -37.83900 1.000 19.37338 155 ARG B C 1
ATOM 3883 O O . ARG B 1 124 ? 33.73200 -12.41500 -38.22700 1.000 19.82343 155 ARG B O 1
ATOM 3904 N N . GLY B 1 125 ? 31.61800 -13.17000 -38.00900 1.000 18.24692 156 GLY B N 1
ATOM 3905 C CA . GLY B 1 125 ? 31.86500 -14.37600 -38.75200 1.000 21.26044 156 GLY B CA 1
ATOM 3906 C C . GLY B 1 125 ? 31.83000 -14.13100 -40.23600 1.000 25.35304 156 GLY B C 1
ATOM 3907 O O . GLY B 1 125 ? 31.58400 -13.02400 -40.70700 1.000 24.02656 156 GLY B O 1
ATOM 3911 N N A SER B 1 126 ? 32.16000 -15.18000 -40.97600 0.500 22.11055 157 SER B N 1
ATOM 3912 N N B SER B 1 126 ? 32.05400 -15.20700 -40.98400 0.500 22.26583 157 SER B N 1
ATOM 3913 C CA A SER B 1 126 ? 32.25500 -15.12100 -42.42800 0.500 22.12897 157 SER B CA 1
ATOM 3914 C CA B SER B 1 126 ? 32.09500 -15.14500 -42.43700 0.500 21.60522 157 SER B CA 1
ATOM 3915 C C A SER B 1 126 ? 31.63100 -16.39400 -42.96100 0.500 20.56299 157 SER B C 1
ATOM 3916 C C B SER B 1 126 ? 31.62800 -16.43800 -43.07200 0.500 20.84460 157 SER B C 1
ATOM 3917 O O A SER B 1 126 ? 31.43200 -17.35500 -42.22600 0.500 19.97871 157 SER B O 1
ATOM 3918 O O B SER B 1 126 ? 31.40200 -16.47600 -44.29200 0.500 21.54732 157 SER B O 1
#

B-factor: mean 22.08, std 9.97, range [8.9, 91.36]

Radius of gyration: 20.39 Å; Cα contacts (8 Å, |Δi|>4): 570; chains: 2; bounding box: 62×31×41 Å

InterPro domains:
  IPR000086 NUDIX hydrolase domain [PF00293] (37-118)
  IPR000086 NUDIX hydrolase domain [PS51462] (31-150)
  IPR015797 NUDIX hydrolase-like domain superfamily [SSF55811] (33-109)

Foldseek 3Di:
DQFKAWEFEAAPDFKTKWAADPVRFTATFMDGDDVVCVPPRVSRHQVSCCQQWVFHWDDKAWQDQFLSYTYIYTYGPDGDQHDDVVSPVSDHMDMDGLVVVLVRQPDPPSVRPRVNVRSCSVVPDD/DFFKAWEFEAAPDFKTKWFQDPPQGTATFMDGDDDVCVPPRVSRHQLSCQQQWNFDWDDKAWQDQFLSYTYIYTYGDDGDQHNNVVRSVRDHIDMDGLVVVLVSQPDPPSVRPRRNSSSCSVDPDD

Organism: Pyricularia oryzae (strain 70-15 / ATCC MYA-4617 / FGSC 8958) (NCBI:txid242507)